Protein AF-A0A0G1YSF6-F1 (afdb_monomer)

Secondary structure (DSSP, 8-state):
-EEESS--HHHHHHHHHTT--EEEE-SSSEEEE-BTT-HHHHHHHHHHTT--TTSPPPEEES-HHHHTTTB---HHHHHHHHHH-SSSEEEEEEBPPPP----SS--S---S-SSTTS-S----S----SS--HHHHHHHHHHGGGTTTT--EEEEEEETTEEEEEEETTTTEEEEEEPPP-S-HHHHHHHHHHHHHHHHHTT-EEEEEEHHHHHH-HHHHHHHHHHHHHHTSPS-----TTPPPPPPBTTB-TTSEEEEEE---HHHHHHHHHH-S-EE-EESS-TTPPPP-SHHHHHHHHTTSSS--SEEE---PPPP-PPPEEEE-GGG--EEEE--SS----

Nearest PDB structures (foldseek):
  6f89-assembly2_B  TM=8.458E-01  e=5.772E-14  Pyrococcus abyssi GE5
  6f8y-assembly4_D  TM=8.453E-01  e=5.607E-13  Pyrococcus abyssi GE5
  3aje-assembly1_A  TM=8.036E-01  e=4.552E-12  Sulfurisphaera tokodaii str. 7
  2eqa-assembly1_A  TM=8.023E-01  e=1.052E-11  Sulfurisphaera tokodaii
  1kk9-assembly1_A  TM=8.078E-01  e=5.302E-09  Escherichia coli

Mean predicted aligned error: 15.14 Å

Radius of gyration: 23.49 Å; Cα contacts (8 Å, |Δi|>4): 608; chains: 1; bounding box: 48×55×67 Å

Structure (mmCIF, N/CA/C/O backbone):
data_AF-A0A0G1YSF6-F1
#
_entry.id   AF-A0A0G1YSF6-F1
#
loop_
_atom_site.group_PDB
_atom_site.id
_atom_site.type_symbol
_atom_site.label_atom_id
_atom_site.label_alt_id
_atom_site.label_comp_id
_atom_site.label_asym_id
_atom_site.label_entity_id
_atom_site.label_seq_id
_atom_site.pdbx_PDB_ins_code
_atom_site.Cartn_x
_atom_site.Cartn_y
_atom_site.Cartn_z
_atom_site.occupancy
_atom_site.B_iso_or_equiv
_atom_site.auth_seq_id
_atom_site.auth_comp_id
_atom_site.auth_asym_id
_atom_site.auth_atom_id
_atom_site.pdbx_PDB_model_num
ATOM 1 N N . MET A 1 1 ? -0.602 -20.789 -7.834 1.00 91.25 1 MET A N 1
ATOM 2 C CA . MET A 1 1 ? 0.213 -19.875 -8.656 1.00 91.25 1 MET A CA 1
ATOM 3 C C . MET A 1 1 ? -0.003 -20.187 -10.137 1.00 91.25 1 MET A C 1
ATOM 5 O O . MET A 1 1 ? 0.186 -21.332 -10.526 1.00 91.25 1 MET A O 1
ATOM 9 N N . LYS A 1 2 ? -0.443 -19.214 -10.945 1.00 93.50 2 LYS A N 1
ATOM 10 C CA . LYS A 1 2 ? -0.660 -19.317 -12.403 1.00 93.50 2 LYS A CA 1
ATOM 11 C C . LYS A 1 2 ? 0.409 -18.510 -13.141 1.00 93.50 2 LYS A C 1
ATOM 13 O O . LYS A 1 2 ? 0.641 -17.363 -12.775 1.00 93.50 2 LYS A O 1
ATOM 18 N N . ILE A 1 3 ? 1.025 -19.069 -14.181 1.00 93.62 3 ILE A N 1
ATOM 19 C CA . ILE A 1 3 ? 2.017 -18.366 -15.013 1.00 93.62 3 ILE A CA 1
ATOM 20 C C . ILE A 1 3 ? 1.341 -17.942 -16.321 1.00 93.62 3 ILE A C 1
ATOM 22 O O . ILE A 1 3 ? 0.651 -18.750 -16.940 1.00 93.62 3 ILE A O 1
ATOM 26 N N . LEU A 1 4 ? 1.497 -16.678 -16.713 1.00 88.62 4 LEU A N 1
ATOM 27 C CA . LEU A 1 4 ? 0.883 -16.098 -17.908 1.00 88.62 4 LEU A CA 1
ATOM 28 C C . LEU A 1 4 ? 1.959 -15.526 -18.831 1.00 88.62 4 LEU A C 1
ATOM 30 O O . LEU A 1 4 ? 2.610 -14.551 -18.470 1.00 88.62 4 LEU A O 1
ATOM 34 N N . THR A 1 5 ? 2.111 -16.102 -20.021 1.00 82.56 5 THR A N 1
ATOM 35 C CA . THR A 1 5 ? 2.996 -15.599 -21.090 1.00 82.56 5 THR A CA 1
ATOM 36 C C . THR A 1 5 ? 2.320 -14.535 -21.956 1.00 82.56 5 THR A C 1
ATOM 38 O O . THR A 1 5 ? 2.984 -13.673 -22.519 1.00 82.56 5 THR A O 1
ATOM 41 N N . GLU A 1 6 ? 0.987 -14.554 -22.023 1.00 77.44 6 GLU A N 1
ATOM 42 C CA . GLU A 1 6 ? 0.178 -13.518 -22.661 1.00 77.44 6 GLU A CA 1
ATOM 43 C C . GLU A 1 6 ? -0.544 -12.689 -21.596 1.00 77.44 6 GLU A C 1
ATOM 45 O O . GLU A 1 6 ? -1.259 -13.214 -20.737 1.00 77.44 6 GLU A O 1
ATOM 50 N N . CYS A 1 7 ? -0.359 -11.369 -21.638 1.00 71.75 7 CYS A N 1
ATOM 51 C CA . CYS A 1 7 ? -0.930 -10.468 -20.647 1.00 71.75 7 CYS A CA 1
ATOM 52 C C . CYS A 1 7 ? -2.212 -9.798 -21.160 1.00 71.75 7 CYS A C 1
ATOM 54 O O . CYS A 1 7 ? -2.165 -8.759 -21.821 1.00 71.75 7 CYS A O 1
ATOM 56 N N . ASN A 1 8 ? -3.376 -10.314 -20.754 1.00 77.25 8 ASN A N 1
ATOM 57 C CA . ASN A 1 8 ? -4.625 -9.558 -20.844 1.00 77.25 8 ASN A CA 1
ATOM 58 C C . ASN A 1 8 ? -4.735 -8.591 -19.656 1.00 77.25 8 ASN A C 1
ATOM 60 O O . ASN A 1 8 ? -5.151 -8.960 -18.558 1.00 77.25 8 ASN A O 1
ATOM 64 N N . LEU A 1 9 ? -4.378 -7.327 -19.884 1.00 75.00 9 LEU A N 1
ATOM 65 C CA . LEU A 1 9 ? -4.342 -6.305 -18.838 1.00 75.00 9 LEU A CA 1
ATOM 66 C C . LEU A 1 9 ? -5.690 -6.117 -18.116 1.00 75.00 9 LEU A C 1
ATOM 68 O O . LEU A 1 9 ? -5.702 -5.875 -16.912 1.00 75.00 9 LEU A O 1
ATOM 72 N N . ALA A 1 10 ? -6.818 -6.240 -18.824 1.00 69.94 10 ALA A N 1
ATOM 73 C CA . ALA A 1 10 ? -8.141 -6.114 -18.212 1.00 69.94 10 ALA A CA 1
ATOM 74 C C . ALA A 1 10 ? -8.414 -7.263 -17.234 1.00 69.94 10 ALA A C 1
ATOM 76 O O . ALA A 1 10 ? -8.901 -7.026 -16.130 1.00 69.94 10 ALA A O 1
ATOM 77 N N . GLN A 1 11 ? -8.027 -8.486 -17.602 1.00 74.12 11 GLN A N 1
ATOM 78 C CA . GLN A 1 11 ? -8.127 -9.639 -16.714 1.00 74.12 11 GLN A CA 1
ATOM 79 C C . GLN A 1 11 ? -7.269 -9.449 -15.460 1.00 74.12 11 GLN A C 1
ATOM 81 O O . GLN A 1 11 ? -7.767 -9.641 -14.358 1.00 74.12 11 GLN A O 1
ATOM 86 N N . ILE A 1 12 ? -6.015 -9.003 -15.595 1.00 81.44 12 ILE A N 1
ATOM 87 C CA . ILE A 1 12 ? -5.145 -8.774 -14.428 1.00 81.44 12 ILE A CA 1
ATOM 88 C C . ILE A 1 12 ? -5.736 -7.727 -13.480 1.00 81.44 12 ILE A C 1
ATOM 90 O O . ILE A 1 12 ? -5.680 -7.898 -12.265 1.00 81.44 12 ILE A O 1
ATOM 94 N N . VAL A 1 13 ? -6.337 -6.662 -14.015 1.00 79.12 13 VAL A N 1
ATOM 95 C CA . VAL A 1 13 ? -7.019 -5.652 -13.195 1.00 79.12 13 VAL A CA 1
ATOM 96 C C . VAL A 1 13 ? -8.193 -6.259 -12.423 1.00 79.12 13 VAL A C 1
ATOM 98 O O . VAL A 1 13 ? -8.331 -5.979 -11.236 1.00 79.12 13 VAL A O 1
ATOM 101 N N . VAL A 1 14 ? -9.003 -7.118 -13.051 1.00 74.56 14 VAL A N 1
ATOM 102 C CA . VAL A 1 14 ? -10.096 -7.831 -12.365 1.00 74.56 14 VAL A CA 1
ATOM 103 C C . VAL A 1 14 ? -9.558 -8.714 -11.238 1.00 74.56 14 VAL A C 1
ATOM 105 O O . VAL A 1 14 ? -10.085 -8.680 -10.130 1.00 74.56 14 VAL A O 1
ATOM 108 N N . GLU A 1 15 ? -8.476 -9.453 -11.479 1.00 83.25 15 GLU A N 1
ATOM 109 C CA . GLU A 1 15 ? -7.853 -10.300 -10.456 1.00 83.25 15 GLU A CA 1
ATOM 110 C C . GLU A 1 15 ? -7.325 -9.465 -9.276 1.00 83.25 15 GLU A C 1
ATOM 112 O O . GLU A 1 15 ? -7.570 -9.801 -8.117 1.00 83.25 15 GLU A O 1
ATOM 117 N N . LEU A 1 16 ? -6.675 -8.328 -9.544 1.00 84.69 16 LEU A N 1
ATOM 118 C CA . LEU A 1 16 ? -6.230 -7.393 -8.502 1.00 84.69 16 LEU A CA 1
ATOM 119 C C . LEU A 1 16 ? -7.406 -6.841 -7.679 1.00 84.69 16 LEU A C 1
ATOM 121 O O . LEU A 1 16 ? -7.321 -6.787 -6.452 1.00 84.69 16 LEU A O 1
ATOM 125 N N . LEU A 1 17 ? -8.514 -6.474 -8.332 1.00 78.56 17 LEU A N 1
ATOM 126 C CA . LEU A 1 17 ? -9.739 -6.018 -7.660 1.00 78.56 17 LEU A CA 1
ATOM 127 C C . LEU A 1 17 ? -10.376 -7.119 -6.797 1.00 78.56 17 LEU A C 1
ATOM 129 O O . LEU A 1 17 ? -10.938 -6.821 -5.741 1.00 78.56 17 LEU A O 1
ATOM 133 N N . ASN A 1 18 ? -10.224 -8.381 -7.201 1.00 79.19 18 ASN A N 1
ATOM 134 C CA . ASN A 1 18 ? -10.635 -9.565 -6.444 1.00 79.19 18 ASN A CA 1
ATOM 135 C C . ASN A 1 18 ? -9.643 -9.949 -5.326 1.00 79.19 18 ASN A C 1
ATOM 137 O O . ASN A 1 18 ? -9.754 -11.028 -4.746 1.00 79.19 18 ASN A O 1
ATOM 141 N N . GLY A 1 19 ? -8.660 -9.095 -5.020 1.00 86.56 19 GLY A N 1
ATOM 142 C CA . GLY A 1 19 ? -7.699 -9.314 -3.936 1.00 86.56 19 GLY A CA 1
ATOM 143 C C . GLY A 1 19 ? -6.593 -10.319 -4.261 1.00 86.56 19 GLY A C 1
ATOM 144 O O . GLY A 1 19 ? -5.940 -10.848 -3.354 1.00 86.56 19 GLY A O 1
ATOM 145 N N . LYS A 1 20 ? -6.368 -10.606 -5.548 1.00 92.94 20 LYS A N 1
ATOM 146 C CA . LYS A 1 20 ? -5.247 -11.440 -5.983 1.00 92.94 20 LYS A CA 1
ATOM 147 C C . LYS A 1 20 ? -3.931 -10.670 -5.946 1.00 92.94 20 LYS A C 1
ATOM 149 O O . LYS A 1 20 ? -3.873 -9.448 -6.075 1.00 92.94 20 LYS A O 1
ATOM 154 N N . THR A 1 21 ? -2.861 -11.431 -5.786 1.00 97.56 21 THR A N 1
ATOM 155 C CA . THR A 1 21 ? -1.474 -10.975 -5.811 1.00 97.56 21 THR A CA 1
ATOM 156 C C . THR A 1 21 ? -0.832 -11.355 -7.140 1.00 97.56 21 THR A C 1
ATOM 158 O O . THR A 1 21 ? -1.026 -12.459 -7.656 1.00 97.56 21 THR A O 1
ATOM 161 N N . VAL A 1 22 ? -0.070 -10.429 -7.712 1.00 96.75 22 VAL A N 1
ATOM 162 C CA . VAL A 1 22 ? 0.497 -10.563 -9.055 1.00 96.75 22 VAL A CA 1
ATOM 163 C C . VAL A 1 22 ? 1.985 -10.247 -9.010 1.00 96.75 22 VAL A C 1
ATOM 165 O O . VAL A 1 22 ? 2.391 -9.232 -8.445 1.00 96.75 22 VAL A O 1
ATOM 168 N N . VAL A 1 23 ? 2.795 -11.103 -9.628 1.00 96.62 23 VAL A N 1
ATOM 169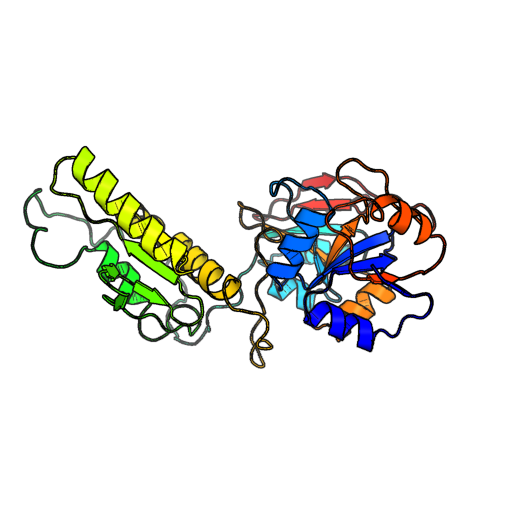 C CA . VAL A 1 23 ? 4.188 -10.812 -9.962 1.00 96.62 23 VAL A CA 1
ATOM 170 C C . VAL A 1 23 ? 4.251 -10.239 -11.375 1.00 96.62 23 VAL A C 1
ATOM 172 O O . VAL A 1 23 ? 3.712 -10.831 -12.308 1.00 96.62 23 VAL A O 1
ATOM 175 N N . PHE A 1 24 ? 4.904 -9.092 -11.537 1.00 94.44 24 PHE A N 1
ATOM 176 C CA . PHE A 1 24 ? 4.948 -8.324 -12.783 1.00 94.44 24 PHE A CA 1
ATOM 177 C C . PHE A 1 24 ? 6.321 -7.681 -13.027 1.00 94.44 24 PHE A C 1
ATOM 179 O O . PHE A 1 24 ? 7.078 -7.475 -12.073 1.00 94.44 24 PHE A O 1
ATOM 186 N N . PRO A 1 25 ? 6.662 -7.317 -14.278 1.00 91.19 25 PRO A N 1
ATOM 187 C CA . PRO A 1 25 ? 7.893 -6.586 -14.562 1.00 91.19 25 PRO A CA 1
ATOM 188 C C . PRO A 1 25 ? 7.840 -5.151 -14.016 1.00 91.19 25 PRO A C 1
ATOM 190 O O . PRO A 1 25 ? 6.808 -4.476 -14.073 1.00 91.19 25 PRO A O 1
ATOM 193 N N . THR A 1 26 ? 8.976 -4.662 -13.522 1.00 89.75 26 THR A N 1
ATOM 194 C CA . THR A 1 26 ? 9.187 -3.242 -13.200 1.00 89.75 26 THR A CA 1
ATOM 195 C C . THR A 1 26 ? 10.439 -2.728 -13.901 1.00 89.75 26 THR A C 1
ATOM 197 O O . THR A 1 26 ? 11.137 -3.480 -14.577 1.00 89.75 26 THR A O 1
ATOM 200 N N . GLU A 1 27 ? 10.756 -1.447 -13.730 1.00 84.75 27 GLU A N 1
ATOM 201 C CA . GLU A 1 27 ? 11.962 -0.860 -14.307 1.00 84.75 27 GLU A CA 1
ATOM 202 C C . GLU A 1 27 ? 13.278 -1.422 -13.737 1.00 84.75 27 GLU A C 1
ATOM 204 O O . GLU A 1 27 ? 14.310 -1.246 -14.377 1.00 84.75 27 GLU A O 1
ATOM 209 N N . THR A 1 28 ? 13.268 -2.086 -12.571 1.00 86.31 28 THR A N 1
ATOM 210 C CA . THR A 1 28 ? 14.487 -2.625 -11.933 1.00 86.31 28 THR A CA 1
ATOM 211 C C . THR A 1 28 ? 14.551 -4.146 -11.959 1.00 86.31 28 THR A C 1
ATOM 213 O O . THR A 1 28 ? 15.530 -4.729 -12.409 1.00 86.31 28 THR A O 1
ATOM 216 N N . SER A 1 29 ? 13.510 -4.789 -11.447 1.00 91.00 29 SER A N 1
ATOM 217 C CA . SER A 1 29 ? 13.395 -6.233 -11.250 1.00 91.00 29 SER A CA 1
ATOM 218 C C . SER A 1 29 ? 11.915 -6.618 -11.292 1.00 91.00 29 SER A C 1
ATOM 220 O O . SER A 1 29 ? 11.041 -5.752 -11.384 1.00 91.00 29 SER A O 1
ATOM 222 N N . TYR A 1 30 ? 11.584 -7.901 -11.238 1.00 93.62 30 TYR A N 1
ATOM 223 C CA . TYR A 1 30 ? 10.198 -8.304 -11.031 1.00 93.62 30 TYR A CA 1
ATOM 224 C C . TYR A 1 30 ? 9.711 -7.822 -9.664 1.00 93.62 30 TYR A C 1
ATOM 226 O O . TYR A 1 30 ? 10.425 -7.906 -8.662 1.00 93.62 30 TYR A O 1
ATOM 234 N N . GLY A 1 31 ? 8.483 -7.316 -9.633 1.00 93.50 31 GLY A N 1
ATOM 235 C CA . GLY A 1 31 ? 7.785 -6.889 -8.431 1.00 93.50 31 GLY A CA 1
ATOM 236 C C . GLY A 1 31 ? 6.627 -7.824 -8.107 1.00 93.50 31 GLY A C 1
ATOM 237 O O . GLY A 1 31 ? 6.009 -8.369 -9.010 1.00 93.50 31 GLY A O 1
ATOM 238 N N . LEU A 1 32 ? 6.349 -8.012 -6.823 1.00 95.44 32 LEU A N 1
ATOM 239 C CA . LEU A 1 32 ? 5.139 -8.619 -6.288 1.00 95.44 32 LEU A CA 1
ATOM 240 C C . LEU A 1 32 ? 4.215 -7.495 -5.803 1.00 95.44 32 LEU A C 1
ATOM 242 O O . LEU A 1 32 ? 4.647 -6.602 -5.064 1.00 95.44 32 LEU A O 1
ATOM 246 N N . GLY A 1 33 ? 2.946 -7.549 -6.195 1.00 96.44 33 GLY A N 1
ATOM 247 C CA . GLY A 1 33 ? 1.998 -6.493 -5.885 1.00 96.44 33 GLY A CA 1
ATOM 248 C C . GLY A 1 33 ? 0.542 -6.917 -5.812 1.00 96.44 33 GLY A C 1
ATOM 249 O O . GLY A 1 33 ? 0.163 -8.019 -6.202 1.00 96.44 33 GLY A O 1
ATOM 250 N N . CYS A 1 34 ? -0.265 -6.003 -5.288 1.00 96.75 34 CYS A N 1
ATOM 251 C CA . CYS A 1 34 ? -1.712 -6.109 -5.143 1.00 96.75 34 CYS A CA 1
ATOM 252 C C . CYS A 1 34 ? -2.336 -4.703 -5.131 1.00 96.75 34 CYS A C 1
ATOM 254 O O . CYS A 1 34 ? -1.614 -3.702 -5.083 1.00 96.75 34 CYS A O 1
ATOM 256 N N . ASP A 1 35 ? -3.666 -4.612 -5.131 1.00 94.75 35 ASP A N 1
ATOM 257 C CA . ASP A 1 35 ? -4.366 -3.360 -4.819 1.00 94.75 35 ASP A CA 1
ATOM 258 C C . ASP A 1 35 ? -3.953 -2.868 -3.417 1.00 94.75 35 ASP A C 1
ATOM 260 O O . ASP A 1 35 ? -4.146 -3.568 -2.423 1.00 94.75 35 ASP A O 1
ATOM 264 N N . ALA A 1 36 ? -3.368 -1.667 -3.331 1.00 94.38 36 ALA A N 1
ATOM 265 C CA . ALA A 1 36 ? -2.887 -1.090 -2.072 1.00 94.38 36 ALA A CA 1
ATOM 266 C C . ALA A 1 36 ? -4.013 -0.648 -1.128 1.00 94.38 36 ALA A C 1
ATOM 268 O O . ALA A 1 36 ? -3.746 -0.275 0.013 1.00 94.38 36 ALA A O 1
ATOM 269 N N . THR A 1 37 ? -5.257 -0.666 -1.601 1.00 87.56 37 THR A N 1
ATOM 270 C CA . THR A 1 37 ? -6.461 -0.346 -0.825 1.00 87.56 37 THR A CA 1
ATOM 271 C C . THR A 1 37 ? -7.194 -1.600 -0.340 1.00 87.56 37 THR A C 1
ATOM 273 O O . THR A 1 37 ? -8.149 -1.502 0.429 1.00 87.56 37 THR A O 1
ATOM 276 N N . ASN A 1 38 ? -6.728 -2.788 -0.744 1.00 85.19 38 ASN A N 1
ATOM 277 C CA . ASN A 1 38 ? -7.275 -4.069 -0.318 1.00 85.19 38 ASN A CA 1
ATOM 278 C C . ASN A 1 38 ? -6.464 -4.633 0.859 1.00 85.19 38 ASN A C 1
ATOM 280 O O . ASN A 1 38 ? -5.333 -5.089 0.680 1.00 85.19 38 ASN A O 1
ATOM 284 N N . GLN A 1 39 ? -7.051 -4.629 2.061 1.00 84.25 39 GLN A N 1
ATOM 285 C CA . GLN A 1 39 ? -6.368 -5.101 3.268 1.00 84.25 39 GLN A CA 1
ATOM 286 C C . GLN A 1 39 ? -5.980 -6.580 3.190 1.00 84.25 39 GLN A C 1
ATOM 288 O O . GLN A 1 39 ? -4.841 -6.920 3.494 1.00 84.25 39 GLN A O 1
ATOM 293 N N . GLU A 1 40 ? -6.891 -7.449 2.750 1.00 86.94 40 GLU A N 1
ATOM 294 C CA . GLU A 1 40 ? -6.627 -8.888 2.658 1.00 86.94 40 GLU A CA 1
ATOM 295 C C . GLU A 1 40 ? -5.492 -9.177 1.673 1.00 86.94 40 GLU A C 1
ATOM 297 O O . GLU A 1 40 ? -4.603 -9.982 1.952 1.00 86.94 40 GLU A O 1
ATOM 302 N N . ALA A 1 41 ? -5.473 -8.480 0.535 1.00 92.12 41 ALA A N 1
ATOM 303 C CA . ALA A 1 41 ? -4.416 -8.639 -0.452 1.00 92.12 41 ALA A CA 1
ATOM 304 C C . ALA A 1 41 ? -3.063 -8.147 0.085 1.00 92.12 41 ALA A C 1
ATOM 306 O O . ALA A 1 41 ? -2.046 -8.813 -0.113 1.00 92.12 41 ALA A O 1
ATOM 307 N N . VAL A 1 42 ? -3.044 -7.030 0.819 1.00 91.31 42 VAL A N 1
ATOM 308 C CA . VAL A 1 42 ? -1.830 -6.524 1.473 1.00 91.31 42 VAL A CA 1
ATOM 309 C C . VAL A 1 42 ? -1.324 -7.485 2.549 1.00 91.31 42 VAL A C 1
ATOM 311 O O . VAL A 1 42 ? -0.130 -7.790 2.572 1.00 91.31 42 VAL A O 1
ATOM 314 N N . ASP A 1 43 ? -2.207 -8.046 3.374 1.00 89.31 43 ASP A N 1
ATOM 315 C CA . ASP A 1 43 ? -1.839 -9.054 4.374 1.00 89.31 43 ASP A CA 1
ATOM 316 C C . ASP A 1 43 ? -1.221 -10.292 3.704 1.00 89.31 43 ASP A C 1
ATOM 318 O O . ASP A 1 43 ? -0.232 -10.849 4.192 1.00 89.31 43 ASP A O 1
ATOM 322 N N . ARG A 1 44 ? -1.732 -10.690 2.530 1.00 92.94 44 ARG A N 1
ATOM 323 C CA . ARG A 1 44 ? -1.141 -11.767 1.720 1.00 92.94 44 ARG A CA 1
ATOM 324 C C . ARG A 1 44 ? 0.253 -11.416 1.207 1.00 92.94 44 ARG A C 1
ATOM 326 O O . ARG A 1 44 ? 1.122 -12.280 1.255 1.00 92.94 44 ARG A O 1
ATOM 333 N N . ILE A 1 45 ? 0.521 -10.173 0.794 1.00 93.38 45 ILE A N 1
ATOM 334 C CA . ILE A 1 45 ? 1.885 -9.744 0.420 1.00 93.38 45 ILE A CA 1
ATOM 335 C C . ILE A 1 45 ? 2.861 -9.946 1.588 1.00 93.38 45 ILE A C 1
ATOM 337 O O . ILE A 1 45 ? 3.966 -10.455 1.380 1.00 93.38 45 ILE A O 1
ATOM 341 N N . PHE A 1 46 ? 2.470 -9.580 2.814 1.00 90.25 46 PHE A N 1
ATOM 342 C CA . PHE A 1 46 ? 3.308 -9.790 4.001 1.00 90.25 46 PHE A CA 1
ATOM 343 C C . PHE A 1 46 ? 3.565 -11.274 4.274 1.00 90.25 46 PHE A C 1
ATOM 345 O O . PHE A 1 46 ? 4.715 -11.641 4.528 1.00 90.25 46 PHE A O 1
ATOM 352 N N . LYS A 1 47 ? 2.532 -12.121 4.157 1.00 91.31 47 LYS A N 1
ATOM 353 C CA . LYS A 1 47 ? 2.652 -13.578 4.324 1.00 91.31 47 LYS A CA 1
ATOM 354 C C . LYS A 1 47 ? 3.549 -14.217 3.261 1.00 91.31 47 LYS A C 1
ATOM 356 O O . LYS A 1 47 ? 4.496 -14.904 3.623 1.00 91.31 47 LYS A O 1
ATOM 361 N N . ILE A 1 48 ? 3.319 -13.929 1.974 1.00 91.38 48 ILE A N 1
ATOM 362 C CA . ILE A 1 48 ? 4.117 -14.456 0.848 1.00 91.38 48 ILE A CA 1
ATOM 363 C C . ILE A 1 48 ? 5.597 -14.095 1.013 1.00 91.38 48 ILE A C 1
ATOM 365 O O . ILE A 1 48 ? 6.486 -14.885 0.699 1.00 91.38 48 ILE A O 1
ATOM 369 N N . LYS A 1 49 ? 5.884 -12.884 1.501 1.00 85.19 49 LYS A N 1
ATOM 370 C CA . LYS A 1 49 ? 7.263 -12.418 1.678 1.00 85.19 49 LYS A CA 1
ATOM 371 C C . LYS A 1 49 ? 7.875 -12.790 3.025 1.00 85.19 49 LYS A C 1
ATOM 373 O O . LYS A 1 49 ? 9.043 -12.458 3.217 1.00 85.19 49 LYS A O 1
ATOM 378 N N . GLU A 1 50 ? 7.120 -13.410 3.934 1.00 84.31 50 GLU A N 1
ATOM 379 C CA . GLU A 1 50 ? 7.528 -13.686 5.321 1.00 84.31 50 GLU A CA 1
ATOM 380 C C . GLU A 1 50 ? 8.111 -12.445 6.017 1.00 84.31 50 GLU A C 1
ATOM 382 O O . GLU A 1 50 ? 9.104 -12.491 6.745 1.00 84.31 50 GLU A O 1
ATOM 387 N N . ARG A 1 51 ? 7.517 -11.280 5.746 1.00 71.75 51 ARG A N 1
ATOM 388 C CA . ARG A 1 51 ? 7.984 -10.022 6.327 1.00 71.75 51 ARG A CA 1
ATOM 389 C C . ARG A 1 51 ? 7.388 -9.846 7.711 1.00 71.75 51 ARG A C 1
ATOM 391 O O . ARG A 1 51 ? 6.180 -9.969 7.896 1.00 71.75 51 ARG A O 1
ATOM 398 N N . ARG A 1 52 ? 8.228 -9.436 8.661 1.00 64.12 52 ARG A N 1
ATOM 399 C CA . ARG A 1 52 ? 7.743 -8.763 9.869 1.00 64.12 52 ARG A CA 1
ATOM 400 C C . ARG A 1 52 ? 7.105 -7.442 9.410 1.00 64.12 52 ARG A C 1
ATOM 402 O O . ARG A 1 52 ? 7.599 -6.816 8.476 1.00 64.12 52 ARG A O 1
ATOM 409 N N . GLY A 1 53 ? 5.967 -7.056 9.979 1.00 60.75 53 GLY A N 1
ATOM 410 C CA . GLY A 1 53 ? 5.179 -5.888 9.544 1.00 60.75 53 GLY A CA 1
ATOM 411 C C . GLY A 1 53 ? 5.835 -4.521 9.800 1.00 60.75 53 GLY A C 1
ATOM 412 O O . GLY A 1 53 ? 5.136 -3.520 9.875 1.00 60.75 53 GLY A O 1
ATOM 413 N N . ASP A 1 54 ? 7.154 -4.474 9.991 1.00 58.94 54 ASP A N 1
ATOM 414 C CA . ASP A 1 54 ? 7.918 -3.305 10.429 1.00 58.94 54 ASP A CA 1
ATOM 415 C C . ASP A 1 54 ? 8.265 -2.350 9.278 1.00 58.94 54 ASP A C 1
ATOM 417 O O . ASP A 1 54 ? 8.320 -1.136 9.469 1.00 58.94 54 ASP A O 1
ATOM 421 N N . LYS A 1 55 ? 8.488 -2.882 8.070 1.00 70.38 55 LYS A N 1
ATOM 422 C CA . LYS A 1 55 ? 8.812 -2.081 6.883 1.00 70.38 55 LYS A CA 1
ATOM 423 C C . LYS A 1 55 ? 7.584 -1.895 5.989 1.00 70.38 55 LYS A C 1
ATOM 425 O O . LYS A 1 55 ? 7.155 -2.887 5.387 1.00 70.38 55 LYS A O 1
ATOM 430 N N . PRO A 1 56 ? 7.091 -0.654 5.822 1.00 79.88 56 PRO A N 1
ATOM 431 C CA . PRO A 1 56 ? 5.926 -0.359 4.995 1.00 79.88 56 PRO A CA 1
ATOM 432 C C . PRO A 1 56 ? 6.163 -0.750 3.531 1.00 79.88 56 PRO A C 1
ATOM 434 O O . PRO A 1 56 ? 7.292 -0.727 3.023 1.00 79.88 56 PRO A O 1
ATOM 437 N N . LEU A 1 57 ? 5.084 -1.115 2.844 1.00 89.38 57 LEU A N 1
ATOM 438 C CA . LEU A 1 57 ? 5.097 -1.424 1.419 1.00 89.38 57 LEU A CA 1
ATOM 439 C C . LEU A 1 57 ? 5.077 -0.141 0.586 1.00 89.38 57 LEU A C 1
ATOM 441 O O . LEU A 1 57 ? 4.351 0.804 0.884 1.00 89.38 57 LEU A O 1
ATOM 445 N N . LEU A 1 58 ? 5.860 -0.128 -0.493 1.00 92.38 58 LEU A N 1
ATOM 446 C CA . LEU A 1 58 ? 5.840 0.976 -1.445 1.00 92.38 58 LEU A CA 1
ATOM 447 C C . LEU A 1 58 ? 4.659 0.846 -2.407 1.00 92.38 58 LEU A C 1
ATOM 449 O O . LEU A 1 58 ? 4.277 -0.256 -2.812 1.00 92.38 58 LEU A O 1
ATOM 453 N N . VAL A 1 59 ? 4.140 1.997 -2.810 1.00 94.94 59 VAL A N 1
ATOM 454 C CA . VAL A 1 59 ? 2.986 2.122 -3.689 1.00 94.94 59 VAL A CA 1
ATOM 455 C C . VAL A 1 59 ? 3.385 2.801 -4.987 1.00 94.94 59 VAL A C 1
ATOM 457 O O . VAL A 1 59 ? 4.141 3.771 -5.004 1.00 94.94 59 VAL A O 1
ATOM 460 N N . VAL A 1 60 ? 2.839 2.310 -6.089 1.00 96.44 60 VAL A N 1
ATOM 461 C CA . VAL A 1 60 ? 2.976 2.887 -7.418 1.00 96.44 60 VAL A CA 1
ATOM 462 C C . VAL A 1 60 ? 1.648 3.490 -7.851 1.00 96.44 60 VAL A C 1
ATOM 464 O O . VAL A 1 60 ? 0.587 2.889 -7.681 1.00 96.44 60 VAL A O 1
ATOM 467 N N . VAL A 1 61 ? 1.724 4.684 -8.431 1.00 96.25 61 VAL A N 1
ATOM 468 C CA . VAL A 1 61 ? 0.593 5.406 -9.022 1.00 96.25 61 VAL A CA 1
ATOM 469 C C . VAL A 1 61 ? 0.960 5.893 -10.431 1.00 96.25 61 VAL A C 1
ATOM 471 O O . VAL A 1 61 ? 2.149 6.073 -10.721 1.00 96.25 61 VAL A O 1
ATOM 474 N N . PRO A 1 62 ? -0.020 6.138 -11.320 1.00 95.00 62 PRO A N 1
ATOM 475 C CA . PRO A 1 62 ? 0.267 6.516 -12.701 1.00 95.00 62 PRO A CA 1
ATOM 476 C C . PRO A 1 62 ? 0.534 8.011 -12.875 1.00 95.00 62 PRO A C 1
ATOM 478 O O . PRO A 1 62 ? 1.137 8.423 -13.863 1.00 95.00 62 PRO A O 1
ATOM 481 N N . THR A 1 63 ? 0.065 8.846 -11.941 1.00 95.12 63 THR A N 1
ATOM 482 C CA . THR A 1 63 ? 0.112 10.306 -12.074 1.00 95.12 63 THR A CA 1
ATOM 483 C C . THR A 1 63 ? 0.368 11.004 -10.743 1.00 95.12 63 THR A C 1
ATOM 485 O O . THR A 1 63 ? -0.016 10.523 -9.673 1.00 95.12 63 THR A O 1
ATOM 488 N N . VAL A 1 64 ? 0.946 12.206 -10.823 1.00 95.62 64 VAL A N 1
ATOM 489 C CA . VAL A 1 64 ? 1.065 13.131 -9.683 1.00 95.62 64 VAL A CA 1
ATOM 490 C C . VAL A 1 64 ? -0.314 13.478 -9.113 1.00 95.62 64 VAL A C 1
ATOM 492 O O . VAL A 1 64 ? -0.471 13.578 -7.900 1.00 95.62 64 VAL A O 1
ATOM 495 N N . ALA A 1 65 ? -1.336 13.595 -9.967 1.00 90.31 65 ALA A N 1
ATOM 496 C CA . ALA A 1 65 ? -2.708 13.850 -9.536 1.00 90.31 65 ALA A CA 1
ATOM 497 C C . ALA A 1 65 ? -3.247 12.745 -8.611 1.00 90.31 65 ALA A C 1
ATOM 499 O O . ALA A 1 65 ? -3.931 13.048 -7.637 1.00 90.31 65 ALA A O 1
ATOM 500 N N . MET A 1 66 ? -2.920 11.473 -8.871 1.00 91.19 66 MET A N 1
ATOM 501 C CA . MET A 1 66 ? -3.258 10.390 -7.945 1.00 91.19 66 MET A CA 1
ATOM 502 C C . MET A 1 66 ? -2.403 10.456 -6.674 1.00 91.19 66 MET A C 1
ATOM 504 O O . MET A 1 66 ? -2.955 10.314 -5.589 1.00 91.19 66 MET A O 1
ATOM 508 N N . ALA A 1 67 ? -1.098 10.735 -6.773 1.00 94.25 67 ALA A N 1
ATOM 509 C CA . ALA A 1 67 ? -0.231 10.885 -5.597 1.00 94.25 67 ALA A CA 1
ATOM 510 C C . ALA A 1 67 ? -0.732 11.975 -4.625 1.00 94.25 67 ALA A C 1
ATOM 512 O O . ALA A 1 67 ? -0.757 11.753 -3.416 1.00 94.25 67 ALA A O 1
ATOM 513 N N . LYS A 1 68 ? -1.206 13.116 -5.151 1.00 91.25 68 LYS A N 1
ATOM 514 C CA . LYS A 1 68 ? -1.796 14.232 -4.383 1.00 91.25 68 LYS A CA 1
ATOM 515 C C . LYS A 1 68 ? -3.000 13.822 -3.527 1.00 91.25 68 LYS A C 1
ATOM 517 O O . LYS A 1 68 ? -3.278 14.480 -2.535 1.00 91.25 68 LYS A O 1
ATOM 522 N N . LYS A 1 69 ? -3.692 12.728 -3.868 1.00 84.88 69 LYS A N 1
ATOM 523 C CA . LYS A 1 69 ? -4.811 12.198 -3.068 1.00 84.88 69 LYS A CA 1
ATOM 524 C C . LYS A 1 69 ? -4.361 11.499 -1.783 1.00 84.88 69 LYS A C 1
ATOM 526 O O . LYS A 1 69 ? -5.177 11.319 -0.889 1.00 84.88 69 LYS A O 1
ATOM 531 N N . TYR A 1 70 ? -3.096 11.084 -1.717 1.00 88.25 70 TYR A N 1
ATOM 532 C CA . TYR A 1 70 ? -2.547 10.242 -0.650 1.00 88.25 70 TYR A CA 1
ATOM 533 C C . TYR A 1 70 ? -1.409 10.906 0.128 1.00 88.25 70 TYR A C 1
ATOM 535 O O . TYR A 1 70 ? -0.982 10.378 1.150 1.00 88.25 70 TYR A O 1
ATOM 543 N N . LEU A 1 71 ? -0.904 12.053 -0.330 1.00 90.75 71 LEU A N 1
ATOM 544 C CA . LEU A 1 71 ? 0.188 12.787 0.306 1.00 90.75 71 LEU A CA 1
ATOM 545 C C . LEU A 1 71 ? -0.270 14.177 0.725 1.00 90.75 71 LEU A C 1
ATOM 547 O O . LEU A 1 71 ? -0.913 14.879 -0.053 1.00 90.75 71 LEU A O 1
ATOM 551 N N . VAL A 1 72 ? 0.134 14.603 1.921 1.00 86.94 72 VAL A N 1
ATOM 552 C CA . VAL A 1 72 ? 0.026 16.007 2.331 1.00 86.94 72 VAL A CA 1
ATOM 553 C C . VAL A 1 72 ? 0.964 16.816 1.445 1.00 86.94 72 VAL A C 1
ATOM 555 O O . VAL A 1 72 ? 2.185 16.744 1.589 1.00 86.94 72 VAL A O 1
ATOM 558 N N . TRP A 1 73 ? 0.393 17.552 0.495 1.00 90.19 73 TRP A N 1
ATOM 559 C CA . TRP A 1 73 ? 1.165 18.204 -0.554 1.00 90.19 73 TRP A CA 1
ATOM 560 C C . TRP A 1 73 ? 1.795 19.518 -0.081 1.00 90.19 73 TRP A C 1
ATOM 562 O O . TRP A 1 73 ? 1.125 20.362 0.508 1.00 90.19 73 TRP A O 1
ATOM 572 N N . ASN A 1 74 ? 3.086 19.712 -0.357 1.00 86.62 74 ASN A N 1
ATOM 573 C CA . ASN A 1 74 ? 3.829 20.922 -0.000 1.00 86.62 74 ASN A CA 1
ATOM 574 C C . ASN A 1 74 ? 4.817 21.321 -1.115 1.00 86.62 74 ASN A C 1
ATOM 576 O O . ASN A 1 74 ? 5.023 20.581 -2.078 1.00 86.62 74 ASN A O 1
ATOM 580 N N . ASN A 1 75 ? 5.457 22.487 -0.977 1.00 91.25 75 ASN A N 1
ATOM 581 C CA . ASN A 1 75 ? 6.405 23.002 -1.977 1.00 91.25 75 ASN A CA 1
ATOM 582 C C . ASN A 1 75 ? 7.605 22.071 -2.211 1.00 91.25 75 ASN A C 1
ATOM 584 O O . ASN A 1 75 ? 8.137 22.020 -3.318 1.00 91.25 75 ASN A O 1
ATOM 588 N N . LEU A 1 76 ? 8.038 21.335 -1.183 1.00 92.56 76 LEU A N 1
ATOM 589 C CA . LEU A 1 76 ? 9.123 20.365 -1.309 1.00 92.56 76 LEU A CA 1
ATOM 590 C C . LEU A 1 76 ? 8.712 19.202 -2.225 1.00 92.56 76 LEU A C 1
ATOM 592 O O . LEU A 1 76 ? 9.449 18.854 -3.145 1.00 92.56 76 LEU A O 1
ATOM 596 N N . LEU A 1 77 ? 7.516 18.647 -2.016 1.00 93.12 77 LEU A N 1
ATOM 597 C CA . LEU A 1 77 ? 6.946 17.611 -2.875 1.00 93.12 77 LEU A CA 1
ATOM 598 C C . LEU A 1 77 ? 6.722 18.108 -4.300 1.00 93.12 77 LEU A C 1
ATOM 600 O O . LEU A 1 77 ? 7.022 17.372 -5.231 1.00 93.12 77 LEU A O 1
ATOM 604 N N . GLU A 1 78 ? 6.265 19.348 -4.485 1.00 94.19 78 GLU A N 1
ATOM 605 C CA . GLU A 1 78 ? 6.103 19.937 -5.820 1.00 94.19 78 GLU A CA 1
ATOM 606 C C . GLU A 1 78 ? 7.449 20.027 -6.566 1.00 94.19 78 GLU A C 1
ATOM 608 O O . GLU A 1 78 ? 7.531 19.638 -7.731 1.00 94.19 78 GLU A O 1
ATOM 613 N N . LYS A 1 79 ? 8.533 20.442 -5.891 1.00 94.31 79 LYS A N 1
ATOM 614 C CA . LYS A 1 79 ? 9.893 20.463 -6.469 1.00 94.31 79 LYS A CA 1
ATOM 615 C C . LYS A 1 79 ? 10.410 19.068 -6.826 1.00 94.31 79 LYS A C 1
ATOM 617 O O . LYS A 1 79 ? 11.011 18.885 -7.881 1.00 94.31 79 LYS A O 1
ATOM 622 N N . ILE A 1 80 ? 10.198 18.083 -5.951 1.00 93.94 80 ILE A N 1
ATOM 623 C CA . ILE A 1 80 ? 10.617 16.699 -6.216 1.00 93.94 80 ILE A CA 1
ATOM 624 C C . ILE A 1 80 ? 9.812 16.125 -7.386 1.00 93.94 80 ILE A C 1
ATOM 626 O O . ILE A 1 80 ? 10.388 15.531 -8.296 1.00 93.94 80 ILE A O 1
ATOM 630 N N . ALA A 1 81 ? 8.492 16.317 -7.377 1.00 94.81 81 ALA A N 1
ATOM 631 C CA . ALA A 1 81 ? 7.594 15.780 -8.385 1.00 94.81 81 ALA A CA 1
ATOM 632 C C . ALA A 1 81 ? 7.888 16.358 -9.773 1.00 94.81 81 ALA A C 1
ATOM 634 O O . ALA A 1 81 ? 8.017 15.591 -10.718 1.00 94.81 81 ALA A O 1
ATOM 635 N N . SER A 1 82 ? 8.058 17.677 -9.897 1.00 95.00 82 SER A N 1
ATOM 636 C CA . SER A 1 82 ? 8.311 18.319 -11.195 1.00 95.00 82 SER A CA 1
ATOM 637 C C . SER A 1 82 ? 9.646 17.916 -11.827 1.00 95.00 82 SER A C 1
ATOM 639 O O . SER A 1 82 ? 9.757 17.881 -13.050 1.00 95.00 82 SER A O 1
ATOM 641 N N . LYS A 1 83 ? 10.654 17.589 -11.008 1.00 94.88 83 LYS A N 1
ATOM 642 C CA . LYS A 1 83 ? 12.000 17.240 -11.481 1.00 94.88 83 LYS A CA 1
ATOM 643 C C . LYS A 1 83 ? 12.208 15.741 -11.695 1.00 94.88 83 LYS A C 1
ATOM 645 O O . LYS A 1 83 ? 12.982 15.357 -12.568 1.00 94.88 83 LYS A O 1
ATOM 650 N N . TYR A 1 84 ? 11.567 14.896 -10.887 1.00 94.94 84 TYR A N 1
ATOM 651 C CA . TYR A 1 84 ? 11.895 13.468 -10.819 1.00 94.94 84 TYR A CA 1
ATOM 652 C C . TYR A 1 84 ? 10.719 12.520 -11.074 1.00 94.94 84 TYR A C 1
ATOM 654 O O . TYR A 1 84 ? 10.944 11.313 -11.200 1.00 94.94 84 TYR A O 1
ATOM 662 N N . TRP A 1 85 ? 9.484 13.026 -11.153 1.00 95.38 85 TRP A N 1
ATOM 663 C CA . TRP A 1 85 ? 8.306 12.229 -11.493 1.00 95.38 85 TRP A CA 1
ATOM 664 C C . TRP A 1 85 ? 7.719 12.607 -12.857 1.00 95.38 85 TRP A C 1
ATOM 666 O O . TRP A 1 85 ? 7.611 13.790 -13.168 1.00 95.38 85 TRP A O 1
ATOM 676 N N . PRO A 1 86 ? 7.261 11.619 -13.652 1.00 95.81 86 PRO A N 1
ATOM 677 C CA . PRO A 1 86 ? 7.347 10.168 -13.428 1.00 95.81 86 PRO A CA 1
ATOM 678 C C . PRO A 1 86 ? 8.788 9.633 -13.547 1.00 95.81 86 PRO A C 1
ATOM 680 O O . PRO A 1 86 ? 9.558 10.107 -14.378 1.00 95.81 86 PRO A O 1
ATOM 683 N N . GLY A 1 87 ? 9.165 8.628 -12.747 1.00 90.75 87 GLY A N 1
ATOM 684 C CA . GLY A 1 87 ? 10.527 8.082 -12.809 1.00 90.75 87 GLY A CA 1
ATOM 685 C C . GLY A 1 87 ? 10.952 7.179 -11.650 1.00 90.75 87 GLY A C 1
ATOM 686 O O . GLY A 1 87 ? 10.159 6.809 -10.784 1.00 90.75 87 GLY A O 1
ATOM 687 N N . ALA A 1 88 ? 12.246 6.842 -11.632 1.00 89.69 88 ALA A N 1
ATOM 688 C CA . ALA A 1 88 ? 12.896 5.925 -10.687 1.00 89.69 88 ALA A CA 1
ATOM 689 C C . ALA A 1 88 ? 13.168 6.543 -9.294 1.00 89.69 88 ALA A C 1
ATOM 691 O O . ALA A 1 88 ? 14.179 6.248 -8.650 1.00 89.69 88 ALA A O 1
ATOM 692 N N . VAL A 1 89 ? 12.270 7.411 -8.819 1.00 93.50 89 VAL A N 1
ATOM 693 C CA . VAL A 1 89 ? 12.345 8.047 -7.496 1.00 93.50 89 VAL A CA 1
ATOM 694 C C . VAL A 1 89 ? 11.100 7.697 -6.699 1.00 93.50 89 VAL A C 1
ATOM 696 O O . VAL A 1 89 ? 9.978 7.867 -7.162 1.00 93.50 89 VAL A O 1
ATOM 699 N N . THR A 1 90 ? 11.292 7.190 -5.489 1.00 94.94 90 THR A N 1
ATOM 700 C CA . THR A 1 90 ? 10.225 6.932 -4.518 1.00 94.94 90 THR A CA 1
ATOM 701 C C . THR A 1 90 ? 10.291 7.993 -3.433 1.00 94.94 90 THR A C 1
ATOM 703 O O . THR A 1 90 ? 11.367 8.269 -2.900 1.00 94.94 90 THR A O 1
ATOM 706 N N . VAL A 1 91 ? 9.148 8.579 -3.099 1.00 95.44 91 VAL A N 1
ATOM 707 C CA . VAL A 1 91 ? 9.038 9.617 -2.078 1.00 95.44 91 VAL A CA 1
ATOM 708 C C . VAL A 1 91 ? 8.260 9.076 -0.893 1.00 95.44 91 VAL A C 1
ATOM 710 O O . VAL A 1 91 ? 7.123 8.634 -1.040 1.00 95.44 91 VAL A O 1
ATOM 713 N N . VAL A 1 92 ? 8.874 9.137 0.284 1.00 94.88 92 VAL A N 1
ATOM 714 C CA . VAL A 1 92 ? 8.209 8.956 1.572 1.00 94.88 92 VAL A CA 1
ATOM 715 C C . VAL A 1 92 ? 7.662 10.309 2.002 1.00 94.88 92 VAL A C 1
ATOM 717 O O . VAL A 1 92 ? 8.427 11.240 2.247 1.00 94.88 92 VAL A O 1
ATOM 720 N N . GLY A 1 93 ? 6.343 10.440 2.062 1.00 92.44 93 GLY A N 1
ATOM 721 C CA . GLY A 1 93 ? 5.685 11.672 2.487 1.00 92.44 93 GLY A CA 1
ATOM 722 C C . GLY A 1 93 ? 4.614 11.406 3.533 1.00 92.44 93 GLY A C 1
ATOM 723 O O . GLY A 1 93 ? 4.195 10.267 3.737 1.00 92.44 93 GLY A O 1
ATOM 724 N N . SER A 1 94 ? 4.183 12.468 4.211 1.00 89.06 94 SER A N 1
ATOM 725 C CA . SER A 1 94 ? 3.093 12.390 5.182 1.00 89.06 94 SER A CA 1
ATOM 726 C C . SER A 1 94 ? 1.806 11.959 4.479 1.00 89.06 94 SER A C 1
ATOM 728 O O . SER A 1 94 ? 1.415 12.562 3.479 1.00 89.06 94 SER A O 1
ATOM 730 N N . TYR A 1 95 ? 1.168 10.912 4.994 1.00 85.62 95 TYR A N 1
ATOM 731 C CA . TYR A 1 95 ? -0.054 10.353 4.437 1.00 85.62 95 TYR A CA 1
ATOM 732 C C . TYR A 1 95 ? -1.216 11.325 4.642 1.00 85.62 95 TYR A C 1
ATOM 734 O O . TYR A 1 95 ? -1.517 11.722 5.773 1.00 85.62 95 TYR A O 1
ATOM 742 N N . SER A 1 96 ? -1.857 11.711 3.540 1.00 79.44 96 SER A N 1
ATOM 743 C CA . SER A 1 96 ? -3.116 12.445 3.572 1.00 79.44 96 SER A CA 1
ATOM 744 C C . SER A 1 96 ? -4.247 11.437 3.607 1.00 79.44 96 SER A C 1
ATOM 746 O O . SER A 1 96 ? -4.410 10.641 2.683 1.00 79.44 96 SER A O 1
ATOM 748 N N . THR A 1 97 ? -5.062 11.493 4.653 1.00 59.75 97 THR A N 1
ATOM 749 C CA . THR A 1 97 ? -6.382 10.871 4.585 1.00 59.75 97 THR A CA 1
ATOM 750 C C . THR A 1 97 ? -7.228 11.645 3.559 1.00 59.75 97 THR A C 1
ATOM 752 O O . THR A 1 97 ? -6.993 12.844 3.363 1.00 59.75 97 THR A O 1
ATOM 755 N N . PRO A 1 98 ? -8.165 10.991 2.848 1.00 45.34 98 PRO A N 1
ATOM 756 C CA . PRO A 1 98 ? -9.147 11.670 2.020 1.00 45.34 98 PRO A CA 1
ATOM 757 C C . PRO A 1 98 ? -9.779 12.796 2.831 1.00 45.34 98 PRO A C 1
ATOM 759 O O . PRO A 1 98 ? -10.027 12.595 4.027 1.00 45.34 98 PRO A O 1
ATOM 762 N N . PRO A 1 99 ? -10.062 13.952 2.213 1.00 37.62 99 PRO A N 1
ATOM 763 C CA . PRO A 1 99 ? -10.748 15.013 2.912 1.00 37.62 99 PRO A CA 1
ATOM 764 C C . PRO A 1 99 ? -12.059 14.443 3.454 1.00 37.62 99 PRO A C 1
ATOM 766 O O . PRO A 1 99 ? -12.937 13.988 2.717 1.00 37.62 99 PRO A O 1
ATOM 769 N N . PHE A 1 100 ? -12.170 14.465 4.781 1.00 32.53 100 PHE A N 1
ATOM 770 C CA . PHE A 1 100 ? -13.438 14.677 5.462 1.00 32.53 100 PHE A CA 1
ATOM 771 C C . PHE A 1 100 ? -14.247 15.650 4.608 1.00 32.53 100 PHE A C 1
ATOM 773 O O . PHE A 1 100 ? -13.677 16.667 4.227 1.00 32.53 100 PHE A O 1
ATOM 780 N N . LYS A 1 101 ? -15.507 15.346 4.260 1.00 30.30 101 LYS A N 1
ATOM 781 C CA . LYS A 1 101 ? -16.328 16.237 3.421 1.00 30.30 101 LYS A CA 1
ATOM 782 C C . LYS A 1 101 ? -16.215 17.683 3.926 1.00 30.30 101 LYS A C 1
ATOM 784 O O . LYS A 1 101 ? -16.849 18.044 4.916 1.00 30.30 101 LYS A O 1
ATOM 789 N N . GLU A 1 102 ? -15.394 18.478 3.244 1.00 29.50 102 GLU A N 1
ATOM 790 C CA . GLU A 1 102 ? -15.315 19.923 3.386 1.00 29.50 102 GLU A CA 1
ATOM 791 C C . GLU A 1 102 ? -16.659 20.451 2.896 1.00 29.50 102 GLU A C 1
ATOM 793 O O . GLU A 1 102 ? -16.993 20.354 1.717 1.00 29.50 102 GLU A O 1
ATOM 798 N N . GLY A 1 103 ? -17.499 20.878 3.834 1.00 29.89 103 GLY A N 1
ATOM 799 C CA . GLY A 1 103 ? -18.873 21.262 3.517 1.00 29.89 103 GLY A CA 1
ATOM 800 C C . GLY A 1 103 ? -19.719 21.703 4.705 1.00 29.89 103 GLY A C 1
ATOM 801 O O . GLY A 1 103 ? -20.940 21.709 4.606 1.00 29.89 103 GLY A O 1
ATOM 802 N N . ILE A 1 104 ? -19.100 22.066 5.829 1.00 33.06 104 ILE A N 1
ATOM 803 C CA . ILE A 1 104 ? -19.725 22.958 6.808 1.00 33.06 104 ILE A CA 1
ATOM 804 C C . ILE A 1 104 ? -18.721 24.089 7.005 1.00 33.06 104 ILE A C 1
ATOM 806 O O . ILE A 1 104 ? -17.674 23.895 7.623 1.00 33.06 104 ILE A O 1
ATOM 810 N N . GLU A 1 105 ? -19.008 25.234 6.389 1.00 27.50 105 GLU A N 1
ATOM 811 C CA . GLU A 1 105 ? -18.280 26.487 6.582 1.00 27.50 105 GLU A CA 1
ATOM 812 C C . GLU A 1 105 ? -18.063 26.744 8.082 1.00 27.50 105 GLU A C 1
ATOM 814 O O . GLU A 1 105 ? -18.993 26.636 8.881 1.00 27.50 105 GLU A O 1
ATOM 819 N N . GLY A 1 106 ? -16.824 27.057 8.477 1.00 30.45 106 GLY A N 1
ATOM 820 C CA . GLY A 1 106 ? -16.513 27.408 9.868 1.00 30.45 106 GLY A CA 1
ATOM 821 C C . GLY A 1 106 ? -15.174 26.924 10.422 1.00 30.45 106 GLY A C 1
ATOM 822 O O . GLY A 1 106 ? -14.914 27.142 11.601 1.00 30.45 106 GLY A O 1
ATOM 823 N N . TRP A 1 107 ? -14.311 26.293 9.622 1.00 28.69 107 TRP A N 1
ATOM 824 C CA . TRP A 1 107 ? -12.933 25.957 10.024 1.00 28.69 107 TRP A CA 1
ATOM 825 C C . TRP A 1 107 ? -11.887 26.721 9.204 1.00 28.69 107 TRP A C 1
ATOM 827 O O . TRP A 1 107 ? -10.857 26.201 8.789 1.00 28.69 107 TRP A O 1
ATOM 837 N N . SER A 1 108 ? -12.129 28.014 9.005 1.00 27.56 108 SER A N 1
ATOM 838 C CA . SER A 1 108 ? -11.090 28.963 8.613 1.00 27.56 108 SER A CA 1
ATOM 839 C C . SER A 1 108 ? -10.410 29.460 9.889 1.00 27.56 108 SER A C 1
ATOM 841 O O . SER A 1 108 ? -11.037 30.151 10.683 1.00 27.56 108 SER A O 1
ATOM 843 N N . ARG A 1 109 ? -9.130 29.115 10.087 1.00 32.56 109 ARG A N 1
ATOM 844 C CA . ARG A 1 109 ? -8.213 29.756 11.054 1.00 32.56 109 ARG A CA 1
ATOM 845 C C . ARG A 1 109 ? -8.833 30.082 12.425 1.00 32.56 109 ARG A C 1
ATOM 847 O O . ARG A 1 109 ? -9.111 31.240 12.726 1.00 32.56 109 ARG A O 1
ATOM 854 N N . VAL A 1 110 ? -8.875 29.108 13.329 1.00 29.81 110 VAL A N 1
ATOM 855 C CA . VAL A 1 110 ? -8.700 29.441 14.750 1.00 29.81 110 VAL A CA 1
ATOM 856 C C . VAL A 1 110 ? -7.292 29.016 15.123 1.00 29.81 110 VAL A C 1
ATOM 858 O O . VAL A 1 110 ? -7.000 27.856 15.394 1.00 29.81 110 VAL A O 1
ATOM 861 N N . SER A 1 111 ? -6.403 30.002 15.037 1.00 32.31 111 SER A N 1
ATOM 862 C CA . SER A 1 111 ? -5.111 30.032 15.707 1.00 32.31 111 SER A CA 1
ATOM 863 C C . SER A 1 111 ? -5.210 29.453 17.122 1.00 32.31 111 SER A C 1
ATOM 865 O O . SER A 1 111 ? -6.250 29.549 17.768 1.00 32.31 111 SER A O 1
ATOM 867 N N . GLY A 1 112 ? -4.115 28.868 17.613 1.00 34.62 112 GLY A N 1
ATOM 868 C CA . GLY A 1 112 ? -3.982 28.230 18.929 1.00 34.62 112 GLY A CA 1
ATOM 869 C C . GLY A 1 112 ? -4.196 29.133 20.156 1.00 34.62 112 GLY A C 1
ATOM 870 O O . GLY A 1 112 ? -3.370 29.158 21.059 1.00 34.62 112 GLY A O 1
ATOM 871 N N . LYS A 1 113 ? -5.309 29.862 20.233 1.00 33.22 113 LYS A N 1
ATOM 872 C CA . LYS A 1 113 ? -5.747 30.671 21.370 1.00 33.22 113 LYS A CA 1
ATOM 873 C C . LYS A 1 113 ? -7.276 30.702 21.422 1.00 33.22 113 LYS A C 1
ATOM 875 O O . LYS A 1 113 ? -7.871 31.696 21.026 1.00 33.22 113 LYS A O 1
ATOM 880 N N . ARG A 1 114 ? -7.913 29.634 21.927 1.00 34.78 114 ARG A N 1
ATOM 881 C CA . ARG A 1 114 ? -9.219 29.714 22.636 1.00 34.78 114 ARG A CA 1
ATOM 882 C C . ARG A 1 114 ? -9.711 28.428 23.322 1.00 34.78 114 ARG A C 1
ATOM 884 O O . ARG A 1 114 ? -10.882 28.357 23.663 1.00 34.78 114 ARG A O 1
ATOM 891 N N . LEU A 1 115 ? -8.845 27.454 23.626 1.00 34.56 115 LEU A N 1
ATOM 892 C CA . LEU A 1 115 ? -9.209 26.370 24.562 1.00 34.56 115 LEU A CA 1
ATOM 893 C C . LEU A 1 115 ? -8.735 26.634 26.006 1.00 34.56 115 LEU A C 1
ATOM 895 O O . LEU A 1 115 ? -9.338 26.152 26.958 1.00 34.56 115 LEU A O 1
ATOM 899 N N . LEU A 1 116 ? -7.721 27.490 26.184 1.00 34.94 116 LEU A N 1
ATOM 900 C CA . LEU A 1 116 ? -7.171 27.864 27.496 1.00 34.94 116 LEU A CA 1
ATOM 901 C C . LEU A 1 116 ? -8.065 28.813 28.322 1.00 34.94 116 LEU A C 1
ATOM 903 O O . LEU A 1 116 ? -7.765 29.074 29.481 1.00 34.94 116 LEU A O 1
ATOM 907 N N . GLY A 1 117 ? -9.165 29.321 27.755 1.00 31.67 117 GLY A N 1
ATOM 908 C CA . GLY A 1 117 ? -10.075 30.258 28.430 1.00 31.67 117 GLY A CA 1
ATOM 909 C C . GLY A 1 117 ? -11.253 29.615 29.170 1.00 31.67 117 GLY A C 1
ATOM 910 O O . GLY A 1 117 ? -11.954 30.315 29.887 1.00 31.67 117 GLY A O 1
ATOM 911 N N . PHE A 1 118 ? -11.476 28.306 29.012 1.00 30.06 118 PHE A N 1
ATOM 912 C CA . PHE A 1 118 ? -12.605 27.591 29.632 1.00 30.06 118 PHE A CA 1
ATOM 913 C C . PHE A 1 118 ? -12.186 26.688 30.808 1.00 30.06 118 PHE A C 1
ATOM 915 O O . PHE A 1 118 ? -13.027 26.031 31.413 1.00 30.06 118 PHE A O 1
ATOM 922 N N . ILE A 1 119 ? -10.887 26.646 31.135 1.00 34.22 119 ILE A N 1
ATOM 923 C CA . ILE A 1 119 ? -10.315 25.831 32.223 1.00 34.22 119 ILE A CA 1
ATOM 924 C C . ILE A 1 119 ? -9.643 26.743 33.256 1.00 34.22 119 ILE A C 1
ATOM 926 O O . ILE A 1 119 ? -8.504 26.532 33.669 1.00 34.22 119 ILE A O 1
ATOM 930 N N . ARG A 1 120 ? -10.343 27.794 33.684 1.00 32.34 120 ARG A N 1
ATOM 931 C CA . ARG A 1 120 ? -9.988 28.483 34.923 1.00 32.34 120 ARG A CA 1
ATOM 932 C C . ARG A 1 120 ? -11.135 28.367 35.914 1.00 32.34 120 ARG A C 1
ATOM 934 O O . ARG A 1 120 ? -12.186 28.968 35.739 1.00 32.34 120 ARG A O 1
ATOM 941 N N . THR A 1 121 ? -10.822 27.591 36.948 1.00 33.56 121 THR A N 1
ATOM 942 C CA . THR A 1 121 ? -11.475 27.514 38.253 1.00 33.56 121 THR A CA 1
ATOM 943 C C . THR A 1 121 ? -12.758 26.686 38.309 1.00 33.56 121 THR A C 1
ATOM 945 O O . THR A 1 121 ? -13.796 27.087 37.808 1.00 33.56 121 THR A O 1
ATOM 948 N N . ILE A 1 122 ? -12.618 25.512 38.931 1.00 33.22 122 ILE A N 1
ATOM 949 C CA . ILE A 1 122 ? -13.479 24.791 39.894 1.00 33.22 122 ILE A CA 1
ATOM 950 C C . ILE A 1 122 ? -12.819 23.397 39.925 1.00 33.22 122 ILE A C 1
ATOM 952 O O . ILE A 1 122 ? -12.780 22.696 38.921 1.00 33.22 122 ILE A O 1
ATOM 956 N N . GLY A 1 123 ? -12.050 23.028 40.944 1.00 29.78 123 GLY A N 1
ATOM 957 C CA . GLY A 1 123 ? -12.486 22.972 42.331 1.00 29.78 123 GLY A CA 1
ATOM 958 C C . GLY A 1 123 ? -12.946 21.540 42.608 1.00 29.78 123 GLY A C 1
ATOM 959 O O . GLY A 1 123 ? -14.013 21.152 42.167 1.00 29.78 123 GLY A O 1
ATOM 960 N N . MET A 1 124 ? -12.100 20.785 43.314 1.00 30.94 124 MET A N 1
ATOM 961 C CA . MET A 1 124 ? -12.391 19.523 44.009 1.00 30.94 124 MET A CA 1
ATOM 962 C C . MET A 1 124 ? -12.844 18.286 43.207 1.00 30.94 124 MET A C 1
ATOM 964 O O . MET A 1 124 ? -13.894 18.206 42.580 1.00 30.94 124 MET A O 1
ATOM 968 N N . ARG A 1 125 ? -12.030 17.232 43.371 1.00 44.09 125 ARG A N 1
ATOM 969 C CA . ARG A 1 125 ? -12.447 15.824 43.357 1.00 44.09 125 ARG A CA 1
ATOM 970 C C . ARG A 1 125 ? -13.774 15.668 44.118 1.00 44.09 125 ARG A C 1
ATOM 972 O O . ARG A 1 125 ? -13.870 16.192 45.221 1.00 44.09 125 ARG A O 1
ATOM 979 N N . SER A 1 126 ? -14.691 14.857 43.577 1.00 39.97 126 SER A N 1
ATOM 980 C CA . SER A 1 126 ? -15.965 14.394 44.173 1.00 39.97 126 SER A CA 1
ATOM 981 C C . SER A 1 126 ? -17.245 15.006 43.588 1.00 39.97 126 SER A C 1
ATOM 983 O O . SER A 1 126 ? -18.005 15.628 44.313 1.00 39.97 126 SER A O 1
ATOM 985 N N . GLU A 1 127 ? -17.551 14.743 42.308 1.00 36.56 127 GLU A N 1
ATOM 986 C CA . GLU A 1 127 ? -18.959 14.787 41.843 1.00 36.56 127 GLU A CA 1
ATOM 987 C C . GLU A 1 127 ? -19.261 14.074 40.509 1.00 36.56 127 GLU A C 1
ATOM 989 O O . GLU A 1 127 ? -20.396 14.064 40.037 1.00 36.56 127 GLU A O 1
ATOM 994 N N . LEU A 1 128 ? -18.294 13.374 39.903 1.00 37.22 128 LEU A N 1
ATOM 995 C CA . LEU A 1 128 ? -18.472 12.701 38.603 1.00 37.22 128 LEU A CA 1
ATOM 996 C C . LEU A 1 128 ? -19.160 11.322 38.670 1.00 37.22 128 LEU A C 1
ATOM 998 O O . LEU A 1 128 ? -19.057 10.527 37.740 1.00 37.22 128 LEU A O 1
ATOM 1002 N N . ARG A 1 129 ? -19.924 11.034 39.729 1.00 46.25 129 ARG A N 1
ATOM 1003 C CA . ARG A 1 129 ? -20.624 9.746 39.907 1.00 46.25 129 ARG A CA 1
ATOM 1004 C C . ARG A 1 129 ? -22.048 9.691 39.356 1.00 46.25 129 ARG A C 1
ATOM 1006 O O . ARG A 1 129 ? -22.823 8.834 39.768 1.00 46.25 129 ARG A O 1
ATOM 1013 N N . LYS A 1 130 ? -22.428 10.553 38.410 1.00 41.84 130 LYS A N 1
ATOM 1014 C CA . LYS A 1 130 ? -23.758 10.457 37.783 1.00 41.84 130 LYS A CA 1
ATOM 1015 C C . LYS A 1 130 ? -23.701 10.553 36.251 1.00 41.84 130 LYS A C 1
ATOM 1017 O O . LYS A 1 130 ? -23.918 11.594 35.645 1.00 41.84 130 LYS A O 1
ATOM 1022 N N . ASN A 1 131 ? -23.492 9.374 35.657 1.00 54.69 131 ASN A N 1
ATOM 1023 C CA . ASN A 1 131 ? -24.158 8.885 34.440 1.00 54.69 131 ASN A CA 1
ATOM 1024 C C . ASN A 1 131 ? -23.718 9.389 33.041 1.00 54.69 131 ASN A C 1
ATOM 1026 O O . ASN A 1 131 ? -24.557 9.730 32.207 1.00 54.69 131 ASN A O 1
ATOM 1030 N N . LYS A 1 132 ? -22.401 9.388 32.781 1.00 58.81 132 LYS A N 1
ATOM 1031 C CA . LYS A 1 132 ? -21.671 9.257 31.485 1.00 58.81 132 LYS A CA 1
ATOM 1032 C C . LYS A 1 132 ? -20.310 9.922 31.645 1.00 58.81 132 LYS A C 1
ATOM 1034 O O . LYS A 1 132 ? -20.269 11.063 32.121 1.00 58.81 132 LYS A O 1
ATOM 1039 N N . THR A 1 133 ? -19.223 9.289 31.207 1.00 73.56 133 THR A N 1
ATOM 1040 C CA . THR A 1 133 ? -17.913 9.951 31.265 1.00 73.56 133 THR A CA 1
ATOM 1041 C C . THR A 1 133 ? -17.890 11.163 30.321 1.00 73.56 133 THR A C 1
ATOM 1043 O O . THR A 1 133 ? -18.564 11.216 29.284 1.00 73.56 133 THR A O 1
ATOM 1046 N N . LYS A 1 134 ? -17.133 12.207 30.682 1.00 80.00 134 LYS A N 1
ATOM 1047 C CA . LYS A 1 134 ? -16.933 13.375 29.805 1.00 80.00 134 LYS A CA 1
ATOM 1048 C C . LYS A 1 134 ? -16.296 12.949 28.473 1.00 80.00 134 LYS A C 1
ATOM 1050 O O . LYS A 1 134 ? -16.636 13.515 27.437 1.00 80.00 134 LYS A O 1
ATOM 1055 N N . ALA A 1 135 ? -15.445 11.924 28.505 1.00 83.12 135 ALA A N 1
ATOM 1056 C CA . ALA A 1 135 ? -14.812 11.326 27.338 1.00 83.12 135 ALA A CA 1
ATOM 1057 C C . ALA A 1 135 ? -15.836 10.696 26.379 1.00 83.12 135 ALA A C 1
ATOM 1059 O O . ALA A 1 135 ? -15.850 11.057 25.203 1.00 83.12 135 ALA A O 1
ATOM 1060 N N . GLU A 1 136 ? -16.776 9.874 26.864 1.00 88.12 136 GLU A N 1
ATOM 1061 C CA . GLU A 1 136 ? -17.862 9.333 26.028 1.00 88.12 136 GLU A CA 1
ATOM 1062 C C . GLU A 1 136 ? -18.664 10.443 25.336 1.00 88.12 136 GLU A C 1
ATOM 1064 O O . GLU A 1 136 ? -19.021 10.327 24.164 1.00 88.12 136 GLU A O 1
ATOM 1069 N N . LYS A 1 137 ? -18.978 11.536 26.049 1.00 87.62 137 LYS A N 1
ATOM 1070 C CA . LYS A 1 137 ? -19.728 12.666 25.472 1.00 87.62 137 LYS A CA 1
ATOM 1071 C C . LYS A 1 137 ? -18.942 13.342 24.347 1.00 87.62 137 LYS A C 1
ATOM 1073 O O . LYS A 1 137 ? -19.527 13.647 23.305 1.00 87.62 137 LYS A O 1
ATOM 1078 N N . ILE A 1 138 ? -17.642 13.557 24.553 1.00 87.19 138 ILE A N 1
ATOM 1079 C CA . ILE A 1 138 ? -16.738 14.141 23.556 1.00 87.19 138 ILE A CA 1
ATOM 1080 C C . ILE A 1 138 ? -16.659 13.233 22.331 1.00 87.19 138 ILE A C 1
ATOM 1082 O O . ILE A 1 138 ? -16.961 13.689 21.227 1.00 87.19 138 ILE A O 1
ATOM 1086 N N . LEU A 1 139 ? -16.357 11.948 22.517 1.00 89.25 139 LEU A N 1
ATOM 1087 C CA . LEU A 1 139 ? -16.235 11.002 21.412 1.00 89.25 139 LEU A CA 1
ATOM 1088 C C . LEU A 1 139 ? -17.567 10.851 20.658 1.00 89.25 139 LEU A C 1
ATOM 1090 O O . LEU A 1 139 ? -17.612 10.953 19.432 1.00 89.25 139 LEU A O 1
ATOM 1094 N N . TRP A 1 140 ? -18.693 10.744 21.373 1.00 93.38 140 TRP A N 1
ATOM 1095 C CA . TRP A 1 140 ? -20.016 10.659 20.750 1.00 93.38 140 TRP A CA 1
ATOM 1096 C C . TRP A 1 140 ? -20.367 11.883 19.903 1.00 93.38 140 TRP A C 1
ATOM 1098 O O . TRP A 1 140 ? -21.016 11.746 18.864 1.00 93.38 140 TRP A O 1
ATOM 1108 N N . SER A 1 141 ? -19.944 13.082 20.319 1.00 86.88 141 SER A N 1
ATOM 1109 C CA . SER A 1 141 ? -20.189 14.308 19.551 1.00 86.88 141 SER A CA 1
ATOM 1110 C C . SER A 1 141 ? -19.596 14.247 18.138 1.00 86.88 141 SER A C 1
ATOM 1112 O O . SER A 1 141 ? -20.151 14.871 17.231 1.00 86.88 141 SER A O 1
ATOM 1114 N N . GLN A 1 142 ? -18.541 13.444 17.958 1.00 89.19 142 GLN A N 1
ATOM 1115 C CA . GLN A 1 142 ? -17.811 13.243 16.706 1.00 89.19 142 GLN A CA 1
ATOM 1116 C C . GLN A 1 142 ? -18.285 12.010 15.924 1.00 89.19 142 GLN A C 1
ATOM 1118 O O . GLN A 1 142 ? -18.241 12.011 14.698 1.00 89.19 142 GLN A O 1
ATOM 1123 N N . LEU A 1 143 ? -18.789 10.973 16.600 1.00 88.31 143 LEU A N 1
ATOM 1124 C CA . LEU A 1 143 ? -19.295 9.757 15.944 1.00 88.31 143 LEU A CA 1
ATOM 1125 C C . LEU A 1 143 ? -20.752 9.880 15.461 1.00 88.31 143 LEU A C 1
ATOM 1127 O O . LEU A 1 143 ? -21.157 9.226 14.496 1.00 88.31 143 LEU A O 1
ATOM 1131 N N . ARG A 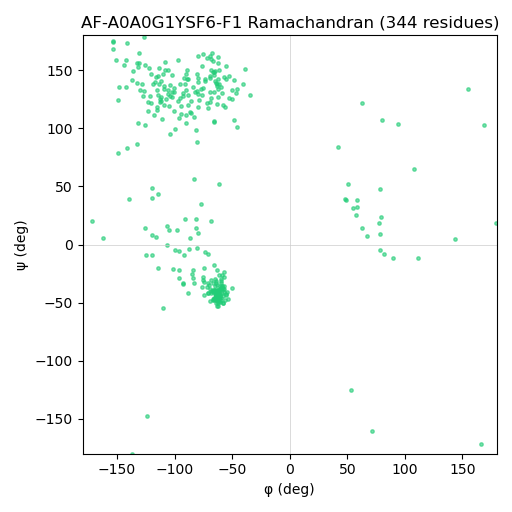1 144 ? -21.571 10.705 16.125 1.00 83.88 144 ARG A N 1
ATOM 1132 C CA . ARG A 1 144 ? -22.998 10.853 15.796 1.00 83.88 144 ARG A CA 1
ATOM 1133 C C . ARG A 1 144 ? -23.222 11.552 14.456 1.00 83.88 144 ARG A C 1
ATOM 1135 O O . ARG A 1 144 ? -22.360 12.264 13.954 1.00 83.88 144 ARG A O 1
ATOM 1142 N N . LEU A 1 145 ? -24.434 11.411 13.911 1.00 79.56 145 LEU A N 1
ATOM 1143 C CA . LEU A 1 145 ? -24.879 12.106 12.689 1.00 79.56 145 LEU A CA 1
ATOM 1144 C C . LEU A 1 145 ? -23.951 11.894 11.482 1.00 79.56 145 LEU A C 1
ATOM 1146 O O . LEU A 1 145 ? -23.824 12.775 10.640 1.00 79.56 145 LEU A O 1
ATOM 1150 N N . LYS A 1 146 ? -23.299 10.725 11.401 1.00 74.81 146 LYS A N 1
ATOM 1151 C CA . LYS A 1 146 ? -22.374 10.378 10.314 1.00 74.81 146 LYS A CA 1
ATOM 1152 C C . LYS A 1 146 ? -21.206 11.362 10.149 1.00 74.81 146 LYS A C 1
ATOM 1154 O O . LYS A 1 146 ? -20.644 11.476 9.062 1.00 74.81 146 LYS A O 1
ATOM 1159 N N . ARG A 1 147 ? -20.840 12.067 11.226 1.00 73.38 147 ARG A N 1
ATOM 1160 C CA . ARG A 1 147 ? -19.778 13.078 11.206 1.00 73.38 147 ARG A CA 1
ATOM 1161 C C . ARG A 1 147 ? -18.417 12.460 10.910 1.00 73.38 147 ARG A C 1
ATOM 1163 O O . ARG A 1 147 ? -17.664 13.063 10.166 1.00 73.38 147 ARG A O 1
ATOM 1170 N N . LEU A 1 148 ? -18.135 11.248 11.388 1.00 75.56 148 LEU A N 1
ATOM 1171 C CA . LEU A 1 148 ? -16.903 10.532 11.052 1.00 75.56 148 LEU A CA 1
ATOM 1172 C C . LEU A 1 148 ? -17.013 9.853 9.676 1.00 75.56 148 LEU A C 1
ATOM 1174 O O . LEU A 1 148 ? -17.445 8.707 9.573 1.00 75.56 148 LEU A O 1
ATOM 1178 N N . GLY A 1 149 ? -16.662 10.581 8.612 1.00 66.06 149 GLY A N 1
ATOM 1179 C CA . GLY A 1 149 ? -16.527 10.029 7.257 1.00 66.06 149 GLY A CA 1
ATOM 1180 C C . GLY A 1 149 ? -17.789 9.362 6.693 1.00 66.06 149 GLY A C 1
ATOM 1181 O O . GLY A 1 149 ? -17.690 8.373 5.975 1.00 66.06 149 GLY A O 1
ATOM 1182 N N . GLY A 1 150 ? -18.985 9.840 7.056 1.00 73.81 150 GLY A N 1
ATOM 1183 C CA . GLY A 1 150 ? -20.251 9.257 6.595 1.00 73.81 150 GLY A CA 1
ATOM 1184 C C . GLY A 1 150 ? -20.674 7.970 7.322 1.00 73.81 150 GLY A C 1
ATOM 1185 O O . GLY A 1 150 ? -21.775 7.463 7.081 1.00 73.81 150 GLY A O 1
ATOM 1186 N N . LEU A 1 151 ? -19.836 7.446 8.222 1.00 79.19 151 LEU A N 1
ATOM 1187 C CA . LEU A 1 151 ? -20.034 6.163 8.892 1.00 79.19 151 LEU A CA 1
ATOM 1188 C C . LEU A 1 151 ? -21.131 6.240 9.958 1.00 79.19 151 LEU A C 1
ATOM 1190 O O . LEU A 1 151 ? -21.251 7.210 10.708 1.00 79.19 151 LEU A O 1
ATOM 1194 N N . ARG A 1 152 ? -21.942 5.183 10.055 1.00 87.25 152 ARG A N 1
ATOM 1195 C CA . ARG A 1 152 ? -23.022 5.098 11.042 1.00 87.25 152 ARG A CA 1
ATOM 1196 C C . ARG A 1 152 ? -22.551 4.371 12.298 1.00 87.25 152 ARG A C 1
ATOM 1198 O O . ARG A 1 152 ? -22.374 3.157 12.275 1.00 87.25 152 ARG A O 1
ATOM 1205 N N . PHE A 1 153 ? -22.466 5.107 13.400 1.00 92.94 153 PHE A N 1
ATOM 1206 C CA . PHE A 1 153 ? -22.226 4.554 14.731 1.00 92.94 153 PHE A CA 1
ATOM 1207 C C . PHE A 1 153 ? -23.517 4.497 15.548 1.00 92.94 153 PHE A C 1
ATOM 1209 O O . PHE A 1 153 ? -24.395 5.359 15.441 1.00 92.94 153 PHE A O 1
ATOM 1216 N N . ARG A 1 154 ? -23.623 3.467 16.383 1.00 90.94 154 ARG A N 1
ATOM 1217 C CA . ARG A 1 154 ? -24.622 3.323 17.444 1.00 90.94 154 ARG A CA 1
ATOM 1218 C C . ARG A 1 154 ? -23.928 3.574 18.777 1.00 90.94 154 ARG A C 1
ATOM 1220 O O . ARG A 1 154 ? -22.739 3.307 18.898 1.00 90.94 154 ARG A O 1
ATOM 1227 N N . ARG A 1 155 ? -24.664 4.082 19.761 1.00 92.19 155 ARG A N 1
ATOM 1228 C CA . ARG A 1 155 ? -24.176 4.293 21.128 1.00 92.19 155 ARG A CA 1
ATOM 1229 C C . ARG A 1 155 ? -24.933 3.379 22.084 1.00 92.19 155 ARG A C 1
ATOM 1231 O O . ARG A 1 155 ? -26.133 3.214 21.871 1.00 92.19 155 ARG A O 1
ATOM 1238 N N . GLN A 1 156 ? -24.273 2.872 23.128 1.00 86.56 156 GLN A N 1
ATOM 1239 C CA . GLN A 1 156 ? -24.866 2.002 24.155 1.00 86.56 156 GLN A CA 1
ATOM 1240 C C . GLN A 1 156 ? -25.620 0.835 23.513 1.00 86.56 156 GLN A C 1
ATOM 1242 O O . GLN A 1 156 ? -26.813 0.632 23.733 1.00 86.56 156 GLN A O 1
ATOM 1247 N N . HIS A 1 157 ? -24.931 0.134 22.617 1.00 83.88 157 HIS A N 1
ATOM 1248 C CA . HIS A 1 157 ? -25.534 -0.905 21.798 1.00 83.88 157 HIS A CA 1
ATOM 1249 C C . HIS A 1 157 ? -25.432 -2.263 22.493 1.00 83.88 157 HIS A C 1
ATOM 1251 O O . HIS A 1 157 ? -24.361 -2.627 22.970 1.00 83.88 157 HIS A O 1
ATOM 1257 N N . GLY A 1 158 ? -26.535 -3.009 22.536 1.00 82.56 158 GLY A N 1
ATOM 1258 C CA . GLY A 1 158 ? -26.538 -4.384 23.033 1.00 82.56 158 GLY A CA 1
ATOM 1259 C C . GLY A 1 158 ? -25.951 -5.348 22.003 1.00 82.56 158 GLY A C 1
ATOM 1260 O O . GLY A 1 158 ? -26.384 -5.350 20.851 1.00 82.56 158 GLY A O 1
ATOM 1261 N N . ILE A 1 159 ? -24.986 -6.164 22.421 1.00 78.75 159 ILE A N 1
ATOM 1262 C CA . ILE A 1 159 ? -24.385 -7.253 21.648 1.00 78.75 159 ILE A CA 1
ATOM 1263 C C . ILE A 1 159 ? -24.358 -8.493 22.542 1.00 78.75 159 ILE A C 1
ATOM 1265 O O . ILE A 1 159 ? -23.544 -8.598 23.461 1.00 78.75 159 ILE A O 1
ATOM 1269 N N . GLY A 1 160 ? -25.269 -9.432 22.276 1.00 79.38 160 GLY A N 1
ATOM 1270 C CA . GLY A 1 160 ? -25.457 -10.605 23.128 1.00 79.38 160 GLY A CA 1
ATOM 1271 C C . GLY A 1 160 ? -25.689 -10.196 24.591 1.00 79.38 160 GLY A C 1
ATOM 1272 O O . GLY A 1 160 ? -26.582 -9.386 24.841 1.00 79.38 160 GLY A O 1
ATOM 1273 N N . PRO A 1 161 ? -24.901 -10.712 25.554 1.00 76.25 161 PRO A N 1
ATOM 1274 C CA . PRO A 1 161 ? -25.072 -10.393 26.970 1.00 76.25 161 PRO A CA 1
ATOM 1275 C C . PRO A 1 161 ? -24.457 -9.042 27.385 1.00 76.25 161 PRO A C 1
ATOM 1277 O O . PRO A 1 161 ? -24.576 -8.662 28.548 1.00 76.25 161 PRO A O 1
ATOM 1280 N N . TYR A 1 162 ? -23.786 -8.319 26.479 1.00 80.56 162 TYR A N 1
ATOM 1281 C CA . TYR A 1 162 ? -23.036 -7.104 26.808 1.00 80.56 162 TYR A CA 1
ATOM 1282 C C . TYR A 1 162 ? -23.642 -5.849 26.179 1.00 80.56 162 TYR A C 1
ATOM 1284 O O . TYR A 1 162 ? -24.236 -5.889 25.104 1.00 80.56 162 TYR A O 1
ATOM 1292 N N . VAL A 1 163 ? -23.437 -4.703 26.831 1.00 78.75 163 VAL A N 1
ATOM 1293 C CA . VAL A 1 163 ? -23.722 -3.376 26.270 1.00 78.75 163 VAL A CA 1
ATOM 1294 C C . VAL A 1 163 ? -22.403 -2.643 26.076 1.00 78.75 163 VAL A C 1
ATOM 1296 O O . VAL A 1 163 ? -21.626 -2.503 27.020 1.00 78.75 163 VAL A O 1
ATOM 1299 N N . VAL A 1 164 ? -22.161 -2.172 24.856 1.00 85.19 164 VAL A N 1
ATOM 1300 C CA . VAL A 1 164 ? -20.921 -1.487 24.467 1.00 85.19 164 VAL A CA 1
ATOM 1301 C C . VAL A 1 164 ? -21.146 0.009 24.246 1.00 85.19 164 VAL A C 1
ATOM 1303 O O . VAL A 1 164 ? -22.235 0.408 23.818 1.00 85.19 164 VAL A O 1
ATOM 1306 N N . ASP A 1 165 ? -20.133 0.847 24.492 1.00 89.31 165 ASP A N 1
ATOM 1307 C CA . ASP A 1 165 ? -20.287 2.310 24.435 1.00 89.31 165 ASP A CA 1
ATOM 1308 C C . ASP A 1 165 ? -20.596 2.803 23.030 1.00 89.31 165 ASP A C 1
ATOM 1310 O O . ASP A 1 165 ? -21.564 3.550 22.847 1.00 89.31 165 ASP A O 1
ATOM 1314 N N . PHE A 1 166 ? -19.839 2.341 22.032 1.00 94.00 166 PHE A N 1
ATOM 1315 C CA . PHE A 1 166 ? -20.132 2.580 20.625 1.00 94.00 166 PHE A CA 1
ATOM 1316 C C . PHE A 1 166 ? -19.956 1.323 19.781 1.00 94.00 166 PHE A C 1
ATOM 1318 O O . PHE A 1 166 ? -19.128 0.460 20.060 1.00 94.00 166 PHE A O 1
ATOM 1325 N N . TYR A 1 167 ? -20.750 1.234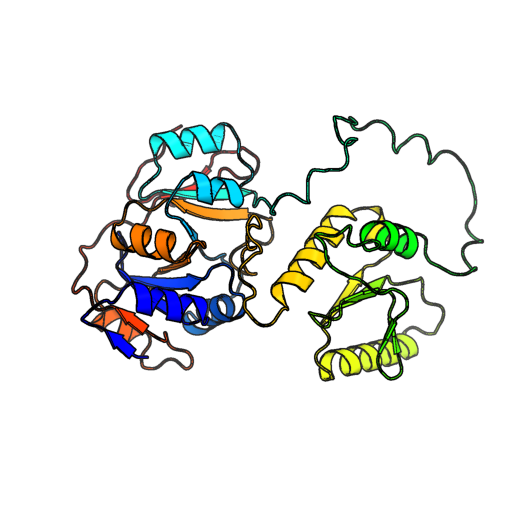 18.718 1.00 93.25 167 TYR A N 1
ATOM 1326 C CA . TYR A 1 167 ? -20.737 0.102 17.803 1.00 93.25 167 TYR A CA 1
ATOM 1327 C C . TYR A 1 167 ? -20.931 0.542 16.356 1.00 93.25 167 TYR A C 1
ATOM 1329 O O . TYR A 1 167 ? -21.826 1.339 16.047 1.00 93.25 167 TYR A O 1
ATOM 1337 N N . GLN A 1 168 ? -20.122 -0.019 15.464 1.00 92.00 168 GLN A N 1
ATOM 1338 C CA . GLN A 1 168 ? -20.226 0.135 14.023 1.00 92.00 168 GLN A CA 1
ATOM 1339 C C . GLN A 1 168 ? -20.545 -1.227 13.398 1.00 92.00 168 GLN A C 1
ATOM 1341 O O . GLN A 1 168 ? -19.764 -2.171 13.494 1.00 92.00 168 GLN A O 1
ATOM 1346 N N . ALA A 1 169 ? -21.728 -1.319 12.786 1.00 81.31 169 ALA A N 1
ATOM 1347 C CA . ALA A 1 169 ? -22.298 -2.596 12.369 1.00 81.31 169 ALA A CA 1
ATOM 1348 C C . ALA A 1 169 ? -21.632 -3.201 11.129 1.00 81.31 169 ALA A C 1
ATOM 1350 O O . ALA A 1 169 ? -21.373 -4.400 11.119 1.00 81.31 169 ALA A O 1
ATOM 1351 N N . ASP A 1 170 ? -21.348 -2.386 10.108 1.00 77.12 170 ASP A N 1
ATOM 1352 C CA . ASP A 1 170 ? -20.845 -2.879 8.814 1.00 77.12 170 ASP A CA 1
ATOM 1353 C C . ASP A 1 170 ? -19.493 -3.596 8.938 1.00 77.12 170 ASP A C 1
ATOM 1355 O O . ASP A 1 170 ? -19.173 -4.453 8.122 1.00 77.12 170 ASP A O 1
ATOM 1359 N N . SER A 1 171 ? -18.715 -3.238 9.958 1.00 75.94 171 SER A N 1
ATOM 1360 C CA . SER A 1 171 ? -17.352 -3.715 10.183 1.00 75.94 171 SER A CA 1
ATOM 1361 C C . SER A 1 171 ? -17.194 -4.449 11.518 1.00 75.94 171 SER A C 1
ATOM 1363 O O . SER A 1 171 ? -16.073 -4.729 11.931 1.00 75.94 171 SER A O 1
ATOM 1365 N N . LYS A 1 172 ? -18.304 -4.719 12.224 1.00 84.56 172 LYS A N 1
ATOM 1366 C CA . LYS A 1 172 ? -18.340 -5.350 13.557 1.00 84.56 172 LYS A CA 1
ATOM 1367 C C . LYS A 1 172 ? -17.355 -4.736 14.568 1.00 84.56 172 LYS A C 1
ATOM 1369 O O . LYS A 1 172 ? -16.752 -5.447 15.370 1.00 84.56 172 LYS A O 1
ATOM 1374 N N . ILE A 1 173 ? -17.199 -3.412 14.556 1.00 90.12 173 ILE A N 1
ATOM 1375 C CA . ILE A 1 173 ? -16.274 -2.722 15.466 1.00 90.12 173 ILE A CA 1
ATOM 1376 C C . ILE A 1 173 ? -17.006 -2.219 16.699 1.00 90.12 173 ILE A C 1
ATOM 1378 O O . ILE A 1 173 ? -17.975 -1.464 16.603 1.00 90.12 173 ILE A O 1
ATOM 1382 N N . VAL A 1 174 ? -16.492 -2.612 17.854 1.00 89.44 174 VAL A N 1
ATOM 1383 C CA . VAL A 1 174 ? -16.868 -2.147 19.183 1.00 89.44 174 VAL A CA 1
ATOM 1384 C C . VAL A 1 174 ? -15.832 -1.130 19.653 1.00 89.44 174 VAL A C 1
ATOM 1386 O O . VAL A 1 174 ? -14.636 -1.362 19.511 1.00 89.44 174 VAL A O 1
ATOM 1389 N N . ILE A 1 175 ? -16.282 -0.010 20.215 1.00 93.12 175 ILE A N 1
ATOM 1390 C CA . ILE A 1 175 ? -15.412 0.993 20.836 1.00 93.12 175 ILE A CA 1
ATOM 1391 C C . ILE A 1 175 ? -15.874 1.174 22.277 1.00 93.12 175 ILE A C 1
ATOM 1393 O O . ILE A 1 175 ? -17.040 1.510 22.503 1.00 93.12 175 ILE A O 1
ATOM 1397 N N . GLU A 1 176 ? -14.969 0.965 23.224 1.00 89.81 176 GLU A N 1
ATOM 1398 C CA . GLU A 1 176 ? -15.195 1.171 24.654 1.00 89.81 176 GLU A CA 1
ATOM 1399 C C . GLU A 1 176 ? -14.319 2.322 25.152 1.00 89.81 176 GLU A C 1
ATOM 1401 O O . GLU A 1 176 ? -13.161 2.467 24.749 1.00 89.81 176 GLU A O 1
ATOM 1406 N N . VAL A 1 177 ? -14.897 3.170 26.000 1.00 87.81 177 VAL A N 1
ATOM 1407 C CA . VAL A 1 177 ? -14.182 4.256 26.666 1.00 87.81 177 VAL A CA 1
ATOM 1408 C C . VAL A 1 177 ? -14.112 3.903 28.140 1.00 87.81 177 VAL A C 1
ATOM 1410 O O . VAL A 1 177 ? -15.128 3.936 28.832 1.00 87.81 177 VAL A O 1
ATOM 1413 N N . ASP A 1 178 ? -12.924 3.540 28.617 1.00 76.31 178 ASP A N 1
ATOM 1414 C CA . ASP A 1 178 ? -12.772 3.042 29.982 1.00 76.31 178 ASP A CA 1
ATOM 1415 C C . ASP A 1 178 ? -13.151 4.135 30.999 1.00 76.31 178 ASP A C 1
ATOM 1417 O O . ASP A 1 178 ? -12.576 5.231 31.045 1.00 76.31 178 ASP A O 1
ATOM 1421 N N . GLY A 1 179 ? -14.146 3.827 31.831 1.00 63.19 179 GLY A N 1
ATOM 1422 C CA . GLY A 1 179 ? -14.495 4.594 33.024 1.00 63.19 179 GLY A CA 1
ATOM 1423 C C . GLY A 1 179 ? -13.731 4.076 34.242 1.00 63.19 179 GLY A C 1
ATOM 1424 O O . GLY A 1 179 ? -13.476 2.878 34.341 1.00 63.19 179 GLY A O 1
ATOM 1425 N N . ASP A 1 180 ? -13.381 4.966 35.176 1.00 49.44 180 ASP A N 1
ATOM 1426 C CA . ASP A 1 180 ? -12.694 4.597 36.422 1.00 49.44 180 ASP A CA 1
ATOM 1427 C C . ASP A 1 180 ? -13.423 3.441 37.135 1.00 49.44 180 ASP A C 1
ATOM 1429 O O . ASP A 1 180 ? -14.627 3.507 37.406 1.00 49.44 180 ASP A O 1
ATOM 1433 N N . VAL A 1 181 ? -12.694 2.361 37.415 1.00 50.22 181 VAL A N 1
ATOM 1434 C CA . VAL A 1 181 ? -13.258 1.074 37.840 1.00 50.22 181 VAL A CA 1
ATOM 1435 C C . VAL A 1 181 ? -13.375 0.976 39.372 1.00 50.22 181 VAL A C 1
ATOM 1437 O O . VAL A 1 181 ? -12.481 1.382 40.110 1.00 50.22 181 VAL A O 1
ATOM 1440 N N . HIS A 1 182 ? -14.495 0.426 39.863 1.00 45.25 182 HIS A N 1
ATOM 1441 C CA . HIS A 1 182 ? -14.887 0.398 41.288 1.00 45.25 182 HIS A CA 1
ATOM 1442 C C . HIS A 1 182 ? -15.065 -1.022 41.889 1.00 45.25 182 HIS A C 1
ATOM 1444 O O . HIS A 1 182 ? -15.967 -1.243 42.692 1.00 45.25 182 HIS A O 1
ATOM 1450 N N . PHE A 1 183 ? -14.209 -1.992 41.555 1.00 47.00 183 PHE A N 1
ATOM 1451 C CA . PHE A 1 183 ? -14.192 -3.322 42.192 1.00 47.00 183 PHE A CA 1
ATOM 1452 C C . PHE A 1 183 ? -12.749 -3.778 42.473 1.00 47.00 183 PHE A C 1
ATOM 1454 O O . PHE A 1 183 ? -11.799 -3.042 42.212 1.00 47.00 183 PHE A O 1
ATOM 1461 N N . SER A 1 184 ? -12.584 -4.972 43.049 1.00 59.38 184 SER A N 1
ATOM 1462 C CA . SER A 1 184 ? -11.267 -5.585 43.234 1.00 59.38 184 SER A CA 1
ATOM 1463 C C . SER A 1 184 ? -10.613 -5.869 41.867 1.00 59.38 184 SER A C 1
ATOM 1465 O O . SER A 1 184 ? -11.275 -6.351 40.944 1.00 59.38 184 SER A O 1
ATOM 1467 N N . LEU A 1 185 ? -9.316 -5.561 41.730 1.00 58.94 185 LEU A N 1
ATOM 1468 C CA . LEU A 1 185 ? -8.573 -5.663 40.460 1.00 58.94 185 LEU A CA 1
ATOM 1469 C C . LEU A 1 185 ? -8.672 -7.067 39.833 1.00 58.94 185 LEU A C 1
ATOM 1471 O O . LEU A 1 185 ? -8.902 -7.199 38.634 1.00 58.94 185 LEU A O 1
ATOM 1475 N N . ALA A 1 186 ? -8.588 -8.119 40.654 1.00 59.59 186 ALA A N 1
ATOM 1476 C CA . ALA A 1 186 ? -8.593 -9.505 40.187 1.00 59.59 186 ALA A CA 1
ATOM 1477 C C . ALA A 1 186 ? -9.945 -9.952 39.594 1.00 59.59 186 ALA A C 1
ATOM 1479 O O . ALA A 1 186 ? -9.983 -10.653 38.583 1.00 59.59 186 ALA A O 1
ATOM 1480 N N . GLU A 1 187 ? -11.073 -9.548 40.186 1.00 54.81 187 GLU A N 1
ATOM 1481 C CA . GLU A 1 187 ? -12.403 -9.931 39.688 1.00 54.81 187 GLU A CA 1
ATOM 1482 C C . GLU A 1 187 ? -12.793 -9.155 38.422 1.00 54.81 187 GLU A C 1
ATOM 1484 O O . GLU A 1 187 ? -13.511 -9.680 37.564 1.00 54.81 187 GLU A O 1
ATOM 1489 N N . GLN A 1 188 ? -12.308 -7.916 38.287 1.00 59.50 188 GLN A N 1
ATOM 1490 C CA . GLN A 1 188 ? -12.491 -7.095 37.087 1.00 59.50 188 GLN A CA 1
ATOM 1491 C C . GLN A 1 188 ? -11.704 -7.633 35.906 1.00 59.50 188 GLN A C 1
ATOM 1493 O O . GLN A 1 188 ? -12.288 -7.850 34.847 1.00 59.50 188 GLN A O 1
ATOM 1498 N N . GLU A 1 189 ? -10.424 -7.944 36.101 1.00 60.09 189 GLU A N 1
ATOM 1499 C CA . GLU A 1 189 ? -9.579 -8.496 35.042 1.00 60.09 189 GLU A CA 1
ATOM 1500 C C . GLU A 1 189 ? -10.152 -9.799 34.470 1.00 60.09 189 GLU A C 1
ATOM 1502 O O . GLU A 1 189 ? -10.121 -10.021 33.257 1.00 60.09 189 GLU A O 1
ATOM 1507 N N . ILE A 1 190 ? -10.732 -10.657 35.316 1.00 60.03 190 ILE A N 1
ATOM 1508 C CA . ILE A 1 190 ? -11.375 -11.896 34.863 1.00 60.03 190 ILE A CA 1
ATOM 1509 C C . ILE A 1 190 ? -12.629 -11.586 34.033 1.00 60.03 190 ILE A C 1
ATOM 1511 O O . ILE A 1 190 ? -12.783 -12.135 32.939 1.00 60.03 190 ILE A O 1
ATOM 1515 N N . LYS A 1 191 ? -13.512 -10.695 34.506 1.00 62.22 191 LYS A N 1
ATOM 1516 C CA . LYS A 1 191 ? -14.739 -10.321 33.779 1.00 62.22 191 LYS A CA 1
ATOM 1517 C C . LYS A 1 191 ? -14.439 -9.629 32.450 1.00 62.22 191 LYS A C 1
ATOM 1519 O O . LYS A 1 191 ? -15.066 -9.971 31.446 1.00 62.22 191 LYS A O 1
ATOM 1524 N N . ASP A 1 192 ? -13.461 -8.730 32.418 1.00 66.94 192 ASP A N 1
ATOM 1525 C CA . ASP A 1 192 ? -13.075 -8.003 31.209 1.00 66.94 192 ASP A CA 1
ATOM 1526 C C . ASP A 1 192 ? -12.415 -8.924 30.181 1.00 66.94 192 ASP A C 1
ATOM 1528 O O . ASP A 1 192 ? -12.747 -8.853 28.996 1.00 66.94 192 ASP A O 1
ATOM 1532 N N . ARG A 1 193 ? -11.582 -9.884 30.615 1.00 69.81 193 ARG A N 1
ATOM 1533 C CA . ARG A 1 193 ? -11.026 -10.908 29.713 1.00 69.81 193 ARG A CA 1
ATOM 1534 C C . ARG A 1 193 ? -12.092 -11.842 29.156 1.00 69.81 193 ARG A C 1
ATOM 1536 O O . ARG A 1 193 ? -12.010 -12.209 27.984 1.00 69.81 193 ARG A O 1
ATOM 1543 N N . VAL A 1 194 ? -13.081 -12.241 29.960 1.00 69.44 194 VAL A N 1
ATOM 1544 C CA . VAL A 1 194 ? -14.204 -13.073 29.490 1.00 69.44 194 VAL A CA 1
ATOM 1545 C C . VAL A 1 194 ? -15.046 -12.304 28.473 1.00 69.44 194 VAL A C 1
ATOM 1547 O O . VAL A 1 194 ? -15.323 -12.831 27.397 1.00 69.44 194 VAL A O 1
ATOM 1550 N N . ARG A 1 195 ? -15.383 -11.042 28.768 1.00 74.56 195 ARG A N 1
ATOM 1551 C CA . ARG A 1 195 ? -16.116 -10.150 27.859 1.00 74.56 195 ARG A CA 1
ATOM 1552 C C . ARG A 1 195 ? -15.382 -9.963 26.536 1.00 74.56 195 ARG A C 1
ATOM 1554 O O . ARG A 1 195 ? -15.980 -10.135 25.476 1.00 74.56 195 ARG A O 1
ATOM 1561 N N . GLN A 1 196 ? -14.093 -9.637 26.593 1.00 75.44 196 GLN A N 1
ATOM 1562 C CA . GLN A 1 196 ? -13.287 -9.400 25.401 1.00 75.44 196 GLN A CA 1
ATOM 1563 C C . GLN A 1 196 ? -13.170 -10.662 24.543 1.00 75.44 196 GLN A C 1
ATOM 1565 O O . GLN A 1 196 ? -13.470 -10.610 23.353 1.00 75.44 196 GLN A O 1
ATOM 1570 N N . ARG A 1 197 ? -12.855 -11.815 25.150 1.00 72.38 197 ARG A N 1
ATOM 1571 C CA . ARG A 1 197 ? -12.807 -13.101 24.434 1.00 72.38 197 ARG A CA 1
ATOM 1572 C C . ARG A 1 197 ? -14.141 -13.475 23.803 1.00 72.38 197 ARG A C 1
ATOM 1574 O O . ARG A 1 197 ? -14.151 -14.040 22.716 1.00 72.38 197 ARG A O 1
ATOM 1581 N N . TRP A 1 198 ? -15.257 -13.184 24.469 1.00 82.12 198 TRP A N 1
ATOM 1582 C CA . TRP A 1 198 ? -16.577 -13.465 23.915 1.00 82.12 198 TRP A CA 1
ATOM 1583 C C . TRP A 1 198 ? -16.850 -12.607 22.676 1.00 82.12 198 TRP A C 1
ATOM 1585 O O . TRP A 1 198 ? -17.253 -13.146 21.649 1.00 82.12 198 TRP A O 1
ATOM 1595 N N . LEU A 1 199 ? -16.583 -11.297 22.734 1.00 72.81 199 LEU A N 1
ATOM 1596 C CA . LEU A 1 199 ? -16.761 -10.397 21.589 1.00 72.81 199 LEU A CA 1
ATOM 1597 C C . LEU A 1 199 ? -15.845 -10.791 20.420 1.00 72.81 199 LEU A C 1
ATOM 1599 O O . LEU A 1 199 ? -16.318 -10.997 19.303 1.00 72.81 199 LEU A O 1
ATOM 1603 N N . GLU A 1 200 ? -14.554 -10.978 20.677 1.00 75.56 200 GLU A N 1
ATOM 1604 C CA . GLU A 1 200 ? -13.583 -11.370 19.649 1.00 75.56 200 GLU A CA 1
ATOM 1605 C C . GLU A 1 200 ? -13.910 -12.749 19.052 1.00 75.56 200 GLU A C 1
ATOM 1607 O O . GLU A 1 200 ? -13.883 -12.919 17.833 1.00 75.56 200 GLU A O 1
ATOM 1612 N N . GLY A 1 201 ? -14.332 -13.710 19.881 1.00 56.44 201 GLY A N 1
ATOM 1613 C CA . GLY A 1 201 ? -14.761 -15.042 19.442 1.00 56.44 201 GLY A CA 1
ATOM 1614 C C . GLY A 1 201 ? -15.997 -15.042 18.533 1.00 56.44 201 GLY A C 1
ATOM 1615 O O . GLY A 1 201 ? -16.179 -15.973 17.755 1.00 56.44 201 GLY A O 1
ATOM 1616 N N . HIS A 1 202 ? -16.818 -13.986 18.573 1.00 70.75 202 HIS A N 1
ATOM 1617 C CA . HIS A 1 202 ? -17.967 -13.791 17.675 1.00 70.75 202 HIS A CA 1
ATOM 1618 C C . HIS A 1 202 ? -17.648 -12.864 16.481 1.00 70.75 202 HIS A C 1
ATOM 1620 O O . HIS A 1 202 ? -18.549 -12.436 15.745 1.00 70.75 202 HIS A O 1
ATOM 1626 N N . GLY A 1 203 ? -16.360 -12.577 16.261 1.00 67.81 203 GLY A N 1
ATOM 1627 C CA . GLY A 1 203 ? -15.855 -11.817 15.120 1.00 67.81 203 GLY A CA 1
ATOM 1628 C C . GLY A 1 203 ? -16.010 -10.304 15.255 1.00 67.81 203 GLY A C 1
ATOM 1629 O O . GLY A 1 203 ? -16.078 -9.620 14.234 1.00 67.81 203 GLY A O 1
ATOM 1630 N N . TYR A 1 204 ? -16.114 -9.784 16.481 1.00 79.56 204 TYR A N 1
ATOM 1631 C CA . TYR A 1 204 ? -16.066 -8.346 16.742 1.00 79.56 204 TYR A CA 1
ATOM 1632 C C . TYR A 1 204 ? -14.628 -7.883 16.975 1.00 79.56 204 TYR A C 1
ATOM 1634 O O . TYR A 1 204 ? -13.846 -8.564 17.633 1.00 79.56 204 TYR A O 1
ATOM 1642 N N . ILE A 1 205 ? -14.293 -6.694 16.479 1.00 80.62 205 ILE A N 1
ATOM 1643 C CA . ILE A 1 205 ? -13.027 -6.020 16.793 1.00 80.62 205 ILE A CA 1
ATOM 1644 C C . ILE A 1 205 ? -13.302 -5.023 17.914 1.00 80.62 205 ILE A C 1
ATOM 1646 O O . ILE A 1 205 ? -14.160 -4.156 17.754 1.00 80.62 205 ILE A O 1
ATOM 1650 N N . VAL A 1 206 ? -12.585 -5.128 19.033 1.00 81.81 206 VAL A N 1
ATOM 1651 C CA . VAL A 1 206 ? -12.774 -4.260 20.205 1.00 81.81 206 VAL A CA 1
ATOM 1652 C C . VAL A 1 206 ? -11.635 -3.241 20.290 1.00 81.81 206 VAL A C 1
ATOM 1654 O O . VAL A 1 206 ? -10.475 -3.616 20.425 1.00 81.81 206 VAL A O 1
ATOM 1657 N N . LEU A 1 207 ? -11.968 -1.950 20.222 1.00 84.75 207 LEU A N 1
ATOM 1658 C CA . LEU A 1 207 ? -11.055 -0.827 20.456 1.00 84.75 207 LEU A CA 1
ATOM 1659 C C . LEU A 1 207 ? -11.339 -0.233 21.838 1.00 84.75 207 LEU A C 1
ATOM 1661 O O . LEU A 1 207 ? -12.488 0.098 22.130 1.00 84.75 207 LEU A O 1
ATOM 1665 N N . ARG A 1 208 ? -10.313 -0.077 22.678 1.00 86.31 208 ARG A N 1
ATOM 1666 C CA . ARG A 1 208 ? -10.433 0.551 24.002 1.00 86.31 208 ARG A CA 1
ATOM 1667 C C . ARG A 1 208 ? -9.626 1.838 24.058 1.00 86.31 208 ARG A C 1
ATOM 1669 O O . ARG A 1 208 ? -8.459 1.845 23.675 1.00 86.31 208 ARG A O 1
ATOM 1676 N N . TYR A 1 209 ? -10.238 2.896 24.579 1.00 84.69 209 TYR A N 1
ATOM 1677 C CA . TYR A 1 209 ? -9.587 4.183 24.806 1.00 84.69 209 TYR A CA 1
ATOM 1678 C C . TYR A 1 209 ? -9.783 4.623 26.250 1.00 84.69 209 TYR A C 1
ATOM 1680 O O . TYR A 1 209 ? -10.904 4.629 26.753 1.00 84.69 209 TYR A O 1
ATOM 1688 N N . ASN A 1 210 ? -8.711 5.045 26.915 1.00 82.69 210 ASN A N 1
ATOM 1689 C CA . ASN A 1 210 ? -8.841 5.644 28.238 1.00 82.69 210 ASN A CA 1
ATOM 1690 C C . ASN A 1 210 ? -9.281 7.118 28.131 1.00 82.69 210 ASN A C 1
ATOM 1692 O O . ASN A 1 210 ? -9.156 7.772 27.090 1.00 82.69 210 ASN A O 1
ATOM 1696 N N . ASN A 1 211 ? -9.779 7.665 29.240 1.00 82.88 211 ASN A N 1
ATOM 1697 C CA . ASN A 1 211 ? -10.254 9.049 29.287 1.00 82.88 211 ASN A CA 1
ATOM 1698 C C . ASN A 1 211 ? -9.166 10.073 28.921 1.00 82.88 211 ASN A C 1
ATOM 1700 O O . ASN A 1 211 ? -9.465 11.070 28.263 1.00 82.88 211 ASN A O 1
ATOM 1704 N N . VAL A 1 212 ? -7.917 9.836 29.337 1.00 79.88 212 VAL A N 1
ATOM 1705 C CA . VAL A 1 212 ? -6.786 10.750 29.108 1.00 79.88 212 VAL A CA 1
ATOM 1706 C C . VAL A 1 212 ? -6.497 10.887 27.614 1.00 79.88 212 VAL A C 1
ATOM 1708 O O . VAL A 1 212 ? -6.355 12.007 27.121 1.00 79.88 212 VAL A O 1
ATOM 1711 N N . ASP A 1 213 ? -6.497 9.779 26.881 1.00 74.06 213 ASP A N 1
ATOM 1712 C CA . ASP A 1 213 ? -6.269 9.758 25.439 1.00 74.06 213 ASP A CA 1
ATOM 1713 C C . ASP A 1 213 ? -7.411 10.443 24.690 1.00 74.06 213 ASP A C 1
ATOM 1715 O O . ASP A 1 213 ? -7.164 11.217 23.767 1.00 74.06 213 ASP A O 1
ATOM 1719 N N . VAL A 1 214 ? -8.663 10.256 25.122 1.00 81.81 214 VAL A N 1
ATOM 1720 C CA . VAL A 1 214 ? -9.808 10.972 24.532 1.00 81.81 214 VAL A CA 1
ATOM 1721 C C . VAL A 1 214 ? -9.696 12.484 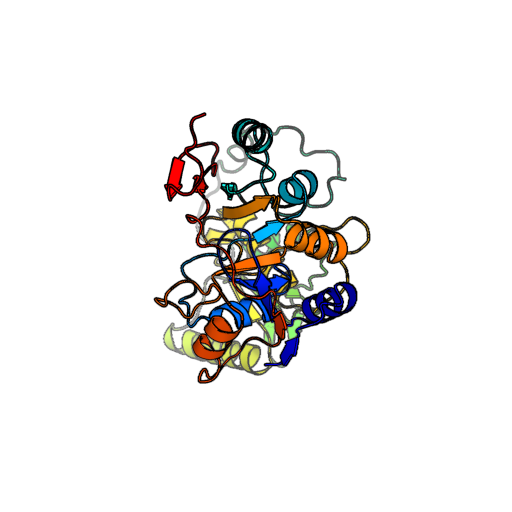24.738 1.00 81.81 214 VAL A C 1
ATOM 1723 O O . VAL A 1 214 ? -10.086 13.251 23.857 1.00 81.81 214 VAL A O 1
ATOM 1726 N N . PHE A 1 215 ? -9.157 12.941 25.871 1.00 78.88 215 PHE A N 1
ATOM 1727 C CA . PHE A 1 215 ? -8.974 14.372 26.125 1.00 78.88 215 PHE A CA 1
ATOM 1728 C C . PHE A 1 215 ? -7.785 14.974 25.373 1.00 78.88 215 PHE A C 1
ATOM 1730 O O . PHE A 1 215 ? -7.881 16.113 24.920 1.00 78.88 215 PHE A O 1
ATOM 1737 N N . ASN A 1 216 ? -6.689 14.227 25.233 1.00 76.56 216 ASN A N 1
ATOM 1738 C CA . ASN A 1 216 ? -5.422 14.759 24.726 1.00 76.56 216 ASN A CA 1
ATOM 1739 C C . ASN A 1 216 ? -5.148 14.419 23.253 1.00 76.56 216 ASN A C 1
ATOM 1741 O O . ASN A 1 216 ? -4.358 15.105 22.610 1.00 76.56 216 ASN A O 1
ATOM 1745 N N . ASN A 1 217 ? -5.782 13.378 22.711 1.00 79.81 217 ASN A N 1
ATOM 1746 C CA . ASN A 1 217 ? -5.503 12.831 21.383 1.00 79.81 217 ASN A CA 1
ATOM 1747 C C . ASN A 1 217 ? -6.785 12.426 20.629 1.00 79.81 217 ASN A C 1
ATOM 1749 O O . ASN A 1 217 ? -6.829 11.418 19.920 1.00 79.81 217 ASN A O 1
ATOM 1753 N N . LEU A 1 218 ? -7.847 13.228 20.754 1.00 75.94 218 LEU A N 1
ATOM 1754 C CA . LEU A 1 218 ? -9.126 12.948 20.096 1.00 75.94 218 LEU A CA 1
ATOM 1755 C C . LEU A 1 218 ? -8.978 12.764 18.576 1.00 75.94 218 LEU A C 1
ATOM 1757 O O . LEU A 1 218 ? -9.541 11.827 18.016 1.00 75.94 218 LEU A O 1
ATOM 1761 N N . ASP A 1 219 ? -8.190 13.611 17.910 1.00 67.31 219 ASP A N 1
ATOM 1762 C CA . ASP A 1 219 ? -7.984 13.529 16.457 1.00 67.31 219 ASP A CA 1
ATOM 1763 C C . ASP A 1 219 ? -7.227 12.262 16.035 1.00 67.31 219 ASP A C 1
ATOM 1765 O O . ASP A 1 219 ? -7.455 11.732 14.946 1.00 67.31 219 ASP A O 1
ATOM 1769 N N . GLY A 1 220 ? -6.297 11.771 16.859 1.00 63.53 220 GLY A N 1
ATOM 1770 C CA . GLY A 1 220 ? -5.625 10.490 16.630 1.00 63.53 220 GLY A CA 1
ATOM 1771 C C . GLY A 1 220 ? -6.598 9.321 16.756 1.00 63.53 220 GLY A C 1
ATOM 1772 O O . GLY A 1 220 ? -6.674 8.494 15.850 1.00 63.53 220 GLY A O 1
ATOM 1773 N N . ILE A 1 221 ? -7.412 9.324 17.815 1.00 78.44 221 ILE A N 1
ATOM 1774 C CA . ILE A 1 221 ? -8.447 8.312 18.069 1.00 78.44 221 ILE A CA 1
ATOM 1775 C C . ILE A 1 221 ? -9.471 8.264 16.932 1.00 78.44 221 ILE A C 1
ATOM 1777 O O . ILE A 1 221 ? -9.786 7.194 16.420 1.00 78.44 221 ILE A O 1
ATOM 1781 N N . LEU A 1 222 ? -9.984 9.415 16.485 1.00 75.38 222 LEU A N 1
ATOM 1782 C CA . LEU A 1 222 ? -10.957 9.460 15.389 1.00 75.38 222 LEU A CA 1
ATOM 1783 C C . LEU A 1 222 ? -10.376 8.920 14.081 1.00 75.38 222 LEU A C 1
ATOM 1785 O O . LEU A 1 222 ? -11.075 8.218 13.350 1.00 75.38 222 LEU A O 1
ATOM 1789 N N . ARG A 1 223 ? -9.103 9.223 13.796 1.00 70.25 223 ARG A N 1
ATOM 1790 C CA . ARG A 1 223 ? -8.396 8.680 12.630 1.00 70.25 223 ARG A CA 1
ATOM 1791 C C . ARG A 1 223 ? -8.236 7.169 12.729 1.00 70.25 223 ARG A C 1
ATOM 1793 O O . ARG A 1 223 ? -8.545 6.477 11.765 1.00 70.25 223 ARG A O 1
ATOM 1800 N N . GLU A 1 224 ? -7.820 6.660 13.884 1.00 72.81 224 GLU A N 1
ATOM 1801 C CA . GLU A 1 224 ? -7.700 5.222 14.118 1.00 72.81 224 GLU A CA 1
ATOM 1802 C C . GLU A 1 224 ? -9.049 4.511 13.966 1.00 72.81 224 GLU A C 1
ATOM 1804 O O . GLU A 1 224 ? -9.145 3.563 13.191 1.00 72.81 224 GLU A O 1
ATOM 1809 N N . ILE A 1 225 ? -10.112 5.003 14.612 1.00 78.38 225 ILE A N 1
ATOM 1810 C CA . ILE A 1 225 ? -11.467 4.447 14.486 1.00 78.38 225 ILE A CA 1
ATOM 1811 C C . ILE A 1 225 ? -11.902 4.425 13.019 1.00 78.38 225 ILE A C 1
ATOM 1813 O O . ILE A 1 225 ? -12.399 3.409 12.529 1.00 78.38 225 ILE A O 1
ATOM 1817 N N . TYR A 1 226 ? -11.722 5.539 12.305 1.00 74.44 226 TYR A N 1
ATOM 1818 C CA . TYR A 1 226 ? -12.080 5.636 10.893 1.00 74.44 226 TYR A CA 1
ATOM 1819 C C . TYR A 1 226 ? -11.316 4.607 10.049 1.00 74.44 226 TYR A C 1
ATOM 1821 O O . TYR A 1 226 ? -11.934 3.891 9.257 1.00 74.44 226 TYR A O 1
ATOM 1829 N N . HIS A 1 227 ? -10.004 4.474 10.259 1.00 64.19 227 HIS A N 1
ATOM 1830 C CA . HIS A 1 227 ? -9.161 3.494 9.569 1.00 64.19 227 HIS A CA 1
ATOM 1831 C C . HIS A 1 227 ? -9.562 2.054 9.894 1.00 64.19 227 HIS A C 1
ATOM 1833 O O . HIS A 1 227 ? -9.688 1.231 8.993 1.00 64.19 227 HIS A O 1
ATOM 1839 N N . MET A 1 228 ? -9.806 1.742 11.166 1.00 70.75 228 MET A N 1
ATOM 1840 C CA . MET A 1 228 ? -10.195 0.401 11.592 1.00 70.75 228 MET A CA 1
ATOM 1841 C C . MET A 1 228 ? -11.530 -0.005 10.970 1.00 70.75 228 MET A C 1
ATOM 1843 O O . MET A 1 228 ? -11.633 -1.091 10.400 1.00 70.75 228 MET A O 1
ATOM 1847 N N . VAL A 1 229 ? -12.533 0.880 11.008 1.00 73.88 229 VAL A N 1
ATOM 1848 C CA . VAL A 1 229 ? -13.859 0.600 10.439 1.00 73.88 229 VAL A CA 1
ATOM 1849 C C . VAL A 1 229 ? -13.777 0.397 8.933 1.00 73.88 229 VAL A C 1
ATOM 1851 O O . VAL A 1 229 ? -14.380 -0.529 8.404 1.00 73.88 229 VAL A O 1
ATOM 1854 N N . THR A 1 230 ? -13.049 1.246 8.222 1.00 65.06 230 THR A N 1
ATOM 1855 C CA . THR A 1 230 ? -12.954 1.158 6.759 1.00 65.06 230 THR A CA 1
ATOM 1856 C C . THR A 1 230 ? -12.135 -0.046 6.292 1.00 65.06 230 THR A C 1
ATOM 1858 O O . THR A 1 230 ? -12.499 -0.647 5.285 1.00 65.06 230 THR A O 1
ATOM 1861 N N . ALA A 1 231 ? -11.103 -0.451 7.040 1.00 61.22 231 ALA A N 1
ATOM 1862 C CA . ALA A 1 231 ? -10.273 -1.616 6.728 1.00 61.22 231 ALA A CA 1
ATOM 1863 C C . ALA A 1 231 ? -10.943 -2.967 7.038 1.00 61.22 231 ALA A C 1
ATOM 1865 O O . ALA A 1 231 ? -10.611 -3.964 6.407 1.00 61.22 231 ALA A O 1
ATOM 1866 N N . ALA A 1 232 ? -11.862 -3.022 8.007 1.00 60.31 232 ALA A N 1
ATOM 1867 C CA . ALA A 1 232 ? -12.539 -4.256 8.423 1.00 60.31 232 ALA A CA 1
ATOM 1868 C C . ALA A 1 232 ? -13.804 -4.594 7.604 1.00 60.31 232 ALA A C 1
ATOM 1870 O O . ALA A 1 232 ? -14.512 -5.548 7.925 1.00 60.31 232 ALA A O 1
ATOM 1871 N N . ARG A 1 233 ? -14.111 -3.829 6.550 1.00 58.34 233 ARG A N 1
ATOM 1872 C CA . ARG A 1 233 ? -15.209 -4.159 5.630 1.00 58.34 233 ARG A CA 1
ATOM 1873 C C . ARG A 1 233 ? -14.780 -5.289 4.679 1.00 58.34 233 ARG A C 1
ATOM 1875 O O . ARG A 1 233 ? -13.709 -5.164 4.087 1.00 58.34 233 ARG A O 1
ATOM 1882 N N . PRO A 1 234 ? -15.603 -6.333 4.454 1.00 46.28 234 PRO A N 1
ATOM 1883 C CA . PRO A 1 234 ? -15.363 -7.281 3.363 1.00 46.28 234 PRO A CA 1
ATOM 1884 C C . PRO A 1 234 ? -15.355 -6.525 2.013 1.00 46.28 234 PRO A C 1
ATOM 1886 O O . PRO A 1 234 ? -16.213 -5.677 1.760 1.00 46.28 234 PRO A O 1
ATOM 1889 N N . HIS A 1 235 ? -14.335 -6.757 1.185 1.00 48.53 235 HIS A N 1
ATOM 1890 C CA . HIS A 1 235 ? -13.991 -5.989 -0.032 1.00 48.53 235 HIS A CA 1
ATOM 1891 C C . HIS A 1 235 ? -15.028 -6.127 -1.184 1.00 48.53 235 HIS A C 1
ATOM 1893 O O . HIS A 1 235 ? -15.734 -7.131 -1.224 1.00 48.53 235 HIS A O 1
ATOM 1899 N N . PRO A 1 236 ? -15.045 -5.268 -2.237 1.00 46.69 236 PRO A N 1
ATOM 1900 C CA . PRO A 1 236 ? -15.020 -3.809 -2.292 1.00 46.69 236 PRO A CA 1
ATOM 1901 C C . PRO A 1 236 ? -16.412 -3.255 -2.662 1.00 46.69 236 PRO A C 1
ATOM 1903 O O . PRO A 1 236 ? -16.944 -3.543 -3.734 1.00 46.69 236 PRO A O 1
ATOM 1906 N N . ALA A 1 237 ? -16.942 -2.298 -1.907 1.00 39.62 237 ALA A N 1
ATOM 1907 C CA . ALA A 1 237 ? -17.663 -1.249 -2.623 1.00 39.62 237 ALA A CA 1
ATOM 1908 C C . ALA A 1 237 ? -16.589 -0.470 -3.396 1.00 39.62 237 ALA A C 1
ATOM 1910 O O . ALA A 1 237 ? -15.594 -0.038 -2.805 1.00 39.62 237 ALA A O 1
ATOM 1911 N N . LEU A 1 238 ? -16.739 -0.318 -4.716 1.00 41.88 238 LEU A N 1
ATOM 1912 C CA . LEU A 1 238 ? -16.041 0.760 -5.416 1.00 41.88 238 LEU A CA 1
ATOM 1913 C C . LEU A 1 238 ? -16.232 2.028 -4.570 1.00 41.88 238 LEU A C 1
ATOM 1915 O O . LEU A 1 238 ? -17.360 2.253 -4.115 1.00 41.88 238 LEU A O 1
ATOM 1919 N N . PRO A 1 239 ? -15.177 2.823 -4.308 1.00 43.56 239 PRO A N 1
ATOM 1920 C CA . PRO A 1 239 ? -15.388 4.106 -3.659 1.00 43.56 239 PRO A CA 1
ATOM 1921 C C . PRO A 1 239 ? -16.498 4.828 -4.423 1.00 43.56 239 PRO A C 1
ATOM 1923 O O . PRO A 1 239 ? -16.508 4.810 -5.662 1.00 43.56 239 PRO A O 1
ATOM 1926 N N . LEU A 1 240 ? -17.474 5.386 -3.698 1.00 39.28 240 LEU A N 1
ATOM 1927 C CA . LEU A 1 240 ? -18.554 6.131 -4.339 1.00 39.28 240 LEU A CA 1
ATOM 1928 C C . LEU A 1 240 ? -17.916 7.185 -5.246 1.00 39.28 240 LEU A C 1
ATOM 1930 O O . LEU A 1 240 ? -16.847 7.705 -4.933 1.00 39.28 240 LEU A O 1
ATOM 1934 N N . LYS A 1 241 ? -18.529 7.483 -6.393 1.00 37.84 241 LYS A N 1
ATOM 1935 C CA . LYS A 1 241 ? -17.987 8.438 -7.371 1.00 37.84 241 LYS A CA 1
ATOM 1936 C C . LYS A 1 241 ? -17.570 9.743 -6.660 1.00 37.84 241 LYS A C 1
ATOM 1938 O O . LYS A 1 241 ? -18.432 10.503 -6.234 1.00 37.84 241 LYS A O 1
ATOM 1943 N N . GLY A 1 242 ? -16.259 9.973 -6.517 1.00 45.03 242 GLY A N 1
ATOM 1944 C CA . GLY A 1 242 ? -15.680 11.118 -5.793 1.00 45.03 242 GLY A CA 1
ATOM 1945 C C . GLY A 1 242 ? -14.942 10.797 -4.480 1.00 45.03 242 GLY A C 1
ATOM 1946 O O . GLY A 1 242 ? -14.228 11.660 -3.981 1.00 45.03 242 GLY A O 1
ATOM 1947 N N . GLU A 1 243 ? -15.044 9.582 -3.939 1.00 53.56 243 GLU A N 1
ATOM 1948 C CA . GLU A 1 243 ? -14.320 9.149 -2.736 1.00 53.56 243 GLU A CA 1
ATOM 1949 C C . GLU A 1 243 ? -12.937 8.570 -3.084 1.00 53.56 243 GLU A C 1
ATOM 1951 O O . GLU A 1 243 ? -12.748 7.888 -4.094 1.00 53.56 243 GLU A O 1
ATOM 1956 N N . VAL A 1 244 ? -11.937 8.850 -2.245 1.00 61.38 244 VAL A N 1
ATOM 1957 C CA . VAL A 1 244 ? -10.594 8.265 -2.360 1.00 61.38 244 VAL A CA 1
ATOM 1958 C C . VAL A 1 244 ? -10.541 7.036 -1.454 1.00 61.38 244 VAL A C 1
ATOM 1960 O O . VAL A 1 244 ? -10.724 7.155 -0.246 1.00 61.38 244 VAL A O 1
ATOM 1963 N N . ALA A 1 245 ? -10.299 5.854 -2.026 1.00 68.06 245 ALA A N 1
ATOM 1964 C CA . ALA A 1 245 ? -10.124 4.630 -1.245 1.00 68.06 245 ALA A CA 1
ATOM 1965 C C . ALA A 1 245 ? -8.846 4.720 -0.399 1.00 68.06 245 ALA A C 1
ATOM 1967 O O . ALA A 1 245 ? -7.796 5.088 -0.928 1.00 68.06 245 ALA A O 1
ATOM 1968 N N . LEU A 1 246 ? -8.943 4.394 0.892 1.00 81.00 246 LEU A N 1
ATOM 1969 C CA . LEU A 1 246 ? -7.820 4.431 1.830 1.00 81.00 246 LEU A CA 1
ATOM 1970 C C . LEU A 1 246 ? -6.782 3.359 1.518 1.00 81.00 246 LEU A C 1
ATOM 1972 O O . LEU A 1 246 ? -7.120 2.275 1.052 1.00 81.00 246 LEU A O 1
ATOM 1976 N N . LEU A 1 247 ? -5.525 3.651 1.838 1.00 85.56 247 LEU A N 1
ATOM 1977 C CA . LEU A 1 247 ? -4.463 2.655 1.810 1.00 85.56 247 LEU A CA 1
ATOM 1978 C C . LEU A 1 247 ? -4.596 1.684 2.990 1.00 85.56 247 LEU A C 1
ATOM 1980 O O . LEU A 1 247 ? -4.931 2.085 4.105 1.00 85.56 247 LEU A O 1
ATOM 1984 N N . ALA A 1 248 ? -4.302 0.412 2.735 1.00 83.81 248 ALA A N 1
ATOM 1985 C CA . ALA A 1 248 ? -4.329 -0.653 3.727 1.00 83.81 248 ALA A CA 1
ATOM 1986 C C . ALA A 1 248 ? -3.244 -0.490 4.811 1.00 83.81 248 ALA A C 1
ATOM 1988 O O . ALA A 1 248 ? -2.190 0.127 4.611 1.00 83.81 248 ALA A O 1
ATOM 1989 N N . ARG A 1 249 ? -3.468 -1.115 5.971 1.00 74.62 249 ARG A N 1
ATOM 1990 C CA . ARG A 1 249 ? -2.476 -1.248 7.047 1.00 74.62 249 ARG A CA 1
ATOM 1991 C C . ARG A 1 249 ? -1.251 -1.997 6.524 1.00 74.62 249 ARG A C 1
ATOM 1993 O O . ARG A 1 249 ? -1.389 -2.994 5.821 1.00 74.62 249 ARG A O 1
ATOM 2000 N N . GLY A 1 250 ? -0.062 -1.498 6.853 1.00 81.69 250 GLY A N 1
ATOM 2001 C CA . GLY A 1 250 ? 1.212 -2.005 6.329 1.00 81.69 250 GLY A CA 1
ATOM 2002 C C . GLY A 1 250 ? 1.666 -1.333 5.027 1.00 81.69 250 GLY A C 1
ATOM 2003 O O . GLY A 1 250 ? 2.827 -1.470 4.646 1.00 81.69 250 GLY A O 1
ATOM 2004 N N . VAL A 1 251 ? 0.798 -0.555 4.373 1.00 89.12 251 VAL A N 1
ATOM 2005 C CA . VAL A 1 251 ? 1.196 0.411 3.335 1.00 89.12 251 VAL A CA 1
ATOM 2006 C C . VAL A 1 251 ? 1.530 1.764 3.965 1.00 89.12 251 VAL A C 1
ATOM 2008 O O . VAL A 1 251 ? 2.520 2.398 3.603 1.00 89.12 251 VAL A O 1
ATOM 2011 N N . VAL A 1 252 ? 0.718 2.189 4.936 1.00 84.75 252 VAL A N 1
ATOM 2012 C CA . VAL A 1 252 ? 0.982 3.371 5.763 1.00 84.75 252 VAL A CA 1
ATOM 2013 C C . VAL A 1 252 ? 1.806 2.956 6.982 1.00 84.75 252 VAL A C 1
ATOM 2015 O O . VAL A 1 252 ? 1.448 2.015 7.694 1.00 84.75 252 VAL A O 1
ATOM 2018 N N . SER A 1 253 ? 2.912 3.656 7.205 1.00 81.25 253 SER A N 1
ATOM 2019 C CA . SER A 1 253 ? 3.802 3.501 8.355 1.00 81.25 253 SER A CA 1
ATOM 2020 C C . SER A 1 253 ? 3.150 3.968 9.661 1.00 81.25 253 SER A C 1
ATOM 2022 O O . SER A 1 253 ? 2.251 4.809 9.652 1.00 81.25 253 SER A O 1
ATOM 2024 N N . LEU A 1 254 ? 3.677 3.510 10.803 1.00 75.38 254 LEU A N 1
ATOM 2025 C CA . LEU A 1 254 ? 3.228 3.942 12.137 1.00 75.38 254 LEU A CA 1
ATOM 2026 C C . LEU A 1 254 ? 3.379 5.455 12.377 1.00 75.38 254 LEU A C 1
ATOM 2028 O O . LEU A 1 254 ? 2.582 6.044 13.099 1.00 75.38 254 LEU A O 1
ATOM 2032 N N . ASP A 1 255 ? 4.360 6.097 11.740 1.00 77.81 255 ASP A N 1
ATOM 2033 C CA . ASP A 1 255 ? 4.573 7.550 11.785 1.00 77.81 255 ASP A CA 1
ATOM 2034 C C . ASP A 1 255 ? 3.671 8.331 10.803 1.00 77.81 255 ASP A C 1
ATOM 2036 O O . ASP A 1 255 ? 3.902 9.511 10.534 1.00 77.81 255 ASP A O 1
ATOM 2040 N N . ASN A 1 256 ? 2.631 7.682 10.266 1.00 81.12 256 ASN A N 1
ATOM 2041 C CA . ASN A 1 256 ? 1.692 8.237 9.294 1.00 81.12 256 ASN A CA 1
ATOM 2042 C C . ASN A 1 256 ? 2.381 8.730 8.008 1.00 81.12 256 ASN A C 1
ATOM 2044 O O . ASN A 1 256 ? 2.011 9.756 7.429 1.00 81.12 256 ASN A O 1
ATOM 2048 N N . THR A 1 257 ? 3.397 7.999 7.548 1.00 87.56 257 THR A N 1
ATOM 2049 C CA . THR A 1 257 ? 4.033 8.210 6.243 1.00 87.56 257 THR A CA 1
ATOM 2050 C C . THR A 1 257 ? 3.690 7.098 5.257 1.00 87.56 257 THR A C 1
ATOM 2052 O O . THR A 1 257 ? 3.342 5.985 5.642 1.00 87.56 257 THR A O 1
ATOM 2055 N N . VAL A 1 258 ? 3.789 7.393 3.963 1.00 92.38 258 VAL A N 1
ATOM 2056 C CA . VAL A 1 258 ? 3.663 6.402 2.889 1.00 92.38 258 VAL A CA 1
ATOM 2057 C C . VAL A 1 258 ? 4.737 6.631 1.831 1.00 92.38 258 VAL A C 1
ATOM 2059 O O . VAL A 1 258 ? 5.062 7.772 1.496 1.00 92.38 258 VAL A O 1
ATOM 2062 N N . ALA A 1 259 ? 5.286 5.539 1.297 1.00 95.06 259 ALA A N 1
ATOM 2063 C CA . ALA A 1 259 ? 6.216 5.555 0.175 1.00 95.06 259 ALA A CA 1
ATOM 2064 C C . ALA A 1 259 ? 5.450 5.450 -1.155 1.00 95.06 259 ALA A C 1
ATOM 2066 O O . ALA A 1 259 ? 4.891 4.399 -1.464 1.00 95.06 259 ALA A O 1
ATOM 2067 N N . ILE A 1 260 ? 5.446 6.517 -1.956 1.00 95.94 260 ILE A N 1
ATOM 2068 C CA . ILE A 1 260 ? 4.786 6.563 -3.269 1.00 95.94 260 ILE A CA 1
ATOM 2069 C C . ILE A 1 260 ? 5.817 6.761 -4.379 1.00 95.94 260 ILE A C 1
ATOM 2071 O O . ILE A 1 260 ? 6.793 7.490 -4.217 1.00 95.94 260 ILE A O 1
ATOM 2075 N N . ARG A 1 261 ? 5.588 6.135 -5.533 1.00 96.19 261 ARG A N 1
ATOM 2076 C CA . ARG A 1 261 ? 6.306 6.380 -6.787 1.00 96.19 261 ARG A CA 1
ATOM 2077 C C . ARG A 1 261 ? 5.309 6.648 -7.908 1.00 96.19 261 ARG A C 1
ATOM 2079 O O . ARG A 1 261 ? 4.434 5.823 -8.166 1.00 96.19 261 ARG A O 1
ATOM 2086 N N . VAL A 1 262 ? 5.488 7.756 -8.624 1.00 96.88 262 VAL A N 1
ATOM 2087 C CA . VAL A 1 262 ? 4.830 7.953 -9.921 1.00 96.88 262 VAL A CA 1
ATOM 2088 C C . VAL A 1 262 ? 5.683 7.256 -10.979 1.00 96.88 262 VAL A C 1
ATOM 2090 O O . VAL A 1 262 ? 6.810 7.673 -11.248 1.00 96.88 262 VAL A O 1
ATOM 2093 N N . THR A 1 263 ? 5.188 6.152 -11.533 1.00 94.50 263 THR A N 1
ATOM 2094 C CA . THR A 1 263 ? 5.981 5.302 -12.435 1.00 94.50 263 THR A CA 1
ATOM 2095 C C . THR A 1 263 ? 6.050 5.851 -13.860 1.00 94.50 263 THR A C 1
ATOM 2097 O O . THR A 1 263 ? 5.069 6.373 -14.387 1.00 94.50 263 THR A O 1
ATOM 2100 N N . ALA A 1 264 ? 7.210 5.685 -14.500 1.00 92.88 264 ALA A N 1
ATOM 2101 C CA . ALA A 1 264 ? 7.384 5.867 -15.943 1.00 92.88 264 ALA A CA 1
ATOM 2102 C C . ALA A 1 264 ? 7.301 4.538 -16.723 1.00 92.88 264 ALA A C 1
ATOM 2104 O O . ALA A 1 264 ? 7.342 4.546 -17.950 1.00 92.88 264 ALA A O 1
ATOM 2105 N N . HIS A 1 265 ? 7.200 3.393 -16.035 1.00 91.75 265 HIS A N 1
ATOM 2106 C CA . HIS A 1 265 ? 7.179 2.081 -16.676 1.00 91.75 265 HIS A CA 1
ATOM 2107 C C . HIS A 1 265 ? 5.833 1.867 -17.393 1.00 91.75 265 HIS A C 1
ATOM 2109 O O . HIS A 1 265 ? 4.800 1.882 -16.715 1.00 91.75 265 HIS A O 1
ATOM 2115 N N . PRO A 1 266 ? 5.806 1.617 -18.720 1.00 90.38 266 PRO A N 1
ATOM 2116 C CA . PRO A 1 266 ? 4.563 1.559 -19.494 1.00 90.38 266 PRO A CA 1
ATOM 2117 C C . PRO A 1 266 ? 3.534 0.582 -18.920 1.00 90.38 266 PRO A C 1
ATOM 2119 O O . PRO A 1 266 ? 2.389 0.958 -18.695 1.00 90.38 266 PRO A O 1
ATOM 2122 N N . PHE A 1 267 ? 3.963 -0.635 -18.570 1.00 89.94 267 PHE A N 1
ATOM 2123 C CA . PHE A 1 267 ? 3.076 -1.644 -17.983 1.00 89.94 267 PHE A CA 1
ATOM 2124 C C . PHE A 1 267 ? 2.474 -1.201 -16.637 1.00 89.94 267 PHE A C 1
ATOM 2126 O O . PHE A 1 267 ? 1.267 -1.313 -16.433 1.00 89.94 267 PHE A O 1
ATOM 2133 N N . LEU A 1 268 ? 3.294 -0.651 -15.728 1.00 92.19 268 LEU A N 1
ATOM 2134 C CA . LEU A 1 268 ? 2.831 -0.229 -14.401 1.00 92.19 268 LEU A CA 1
ATOM 2135 C C . LEU A 1 268 ? 1.923 0.996 -14.495 1.00 92.19 268 LEU A C 1
ATOM 2137 O O . LEU A 1 268 ? 0.966 1.126 -13.733 1.00 92.19 268 LEU A O 1
ATOM 2141 N N . LYS A 1 269 ? 2.203 1.891 -15.442 1.00 92.38 269 LYS A N 1
ATOM 2142 C CA . LYS A 1 269 ? 1.335 3.023 -15.735 1.00 92.38 269 LYS A CA 1
ATOM 2143 C C . LYS A 1 269 ? -0.024 2.528 -16.234 1.00 92.38 269 LYS A C 1
ATOM 2145 O O . LYS A 1 269 ? -1.033 2.835 -15.611 1.00 92.38 269 LYS A O 1
ATOM 2150 N N . SER A 1 270 ? -0.058 1.673 -17.257 1.00 85.25 270 SER A N 1
ATOM 2151 C CA . SER A 1 270 ? -1.316 1.172 -17.823 1.00 85.25 270 SER A CA 1
ATOM 2152 C C . SER A 1 270 ? -2.143 0.341 -16.837 1.00 85.25 270 SER A C 1
ATOM 2154 O O . SER A 1 270 ? -3.368 0.475 -16.812 1.00 85.25 270 SER A O 1
ATOM 2156 N N . ILE A 1 271 ? -1.511 -0.499 -16.009 1.00 86.19 271 ILE A N 1
ATOM 2157 C CA . ILE A 1 271 ? -2.239 -1.294 -15.008 1.00 86.19 271 ILE A CA 1
ATOM 2158 C C . ILE A 1 271 ? -2.824 -0.409 -13.906 1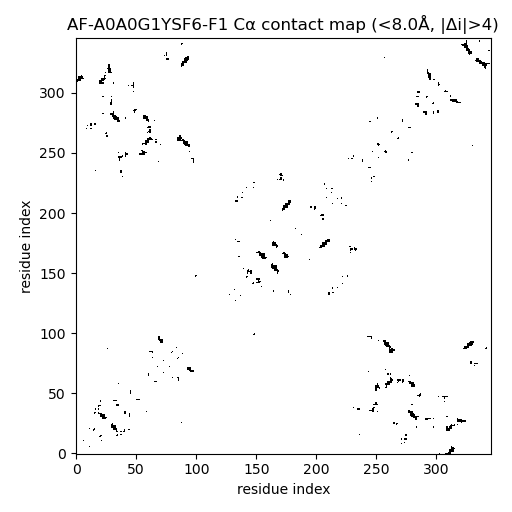.00 86.19 271 ILE A C 1
ATOM 2160 O O . ILE A 1 271 ? -3.978 -0.598 -13.537 1.00 86.19 271 ILE A O 1
ATOM 2164 N N . THR A 1 272 ? -2.082 0.593 -13.420 1.00 89.19 272 THR A N 1
ATOM 2165 C CA . THR A 1 272 ? -2.566 1.490 -12.357 1.00 89.19 272 THR A CA 1
ATOM 2166 C C . THR A 1 272 ? -3.598 2.499 -12.862 1.00 89.19 272 THR A C 1
ATOM 2168 O O . THR A 1 272 ? -4.533 2.823 -12.132 1.00 89.19 272 THR A O 1
ATOM 2171 N N . GLU A 1 273 ? -3.501 2.944 -14.120 1.00 84.62 273 GLU A N 1
ATOM 2172 C CA . GLU A 1 273 ? -4.540 3.748 -14.781 1.00 84.62 273 GLU A CA 1
ATOM 2173 C C . GLU A 1 273 ? -5.860 2.982 -14.879 1.00 84.62 273 GLU A C 1
ATOM 2175 O O . GLU A 1 273 ? -6.900 3.513 -14.492 1.00 84.62 273 GLU A O 1
ATOM 2180 N N . LYS A 1 274 ? -5.826 1.725 -15.347 1.00 78.38 274 LYS A N 1
ATOM 2181 C CA . LYS A 1 274 ? -7.032 0.891 -15.470 1.00 78.38 274 LYS A CA 1
ATOM 2182 C C . LYS A 1 274 ? -7.580 0.428 -14.124 1.00 78.38 274 LYS A C 1
ATOM 2184 O O . LYS A 1 274 ? -8.794 0.360 -13.968 1.00 78.38 274 LYS A O 1
ATOM 2189 N N . LEU A 1 275 ? -6.707 0.119 -13.165 1.00 82.69 275 LEU A N 1
ATOM 2190 C CA . LEU A 1 275 ? -7.110 -0.230 -11.804 1.00 82.69 275 LEU A CA 1
ATOM 2191 C C . LEU A 1 275 ? -7.796 0.955 -11.109 1.00 82.69 275 LEU A C 1
ATOM 2193 O O . LEU A 1 275 ? -8.677 0.759 -10.277 1.00 82.69 275 LEU A O 1
ATOM 2197 N N . GLY A 1 276 ? -7.385 2.188 -11.428 1.00 81.75 276 GLY A N 1
ATOM 2198 C CA . GLY A 1 276 ? -7.920 3.405 -10.814 1.00 81.75 276 GLY A CA 1
ATOM 2199 C C . GLY A 1 276 ? -7.572 3.550 -9.328 1.00 81.75 276 GLY A C 1
ATOM 2200 O O . GLY A 1 276 ? -8.059 4.471 -8.668 1.00 81.75 276 GLY A O 1
ATOM 2201 N N . ARG A 1 277 ? -6.724 2.660 -8.804 1.00 88.00 277 ARG A N 1
ATOM 2202 C CA . ARG A 1 277 ? -6.275 2.598 -7.412 1.00 88.00 277 ARG A CA 1
ATOM 2203 C C . ARG A 1 277 ? -4.754 2.437 -7.366 1.00 88.00 277 ARG A C 1
ATOM 2205 O O . ARG A 1 277 ? -4.163 1.951 -8.334 1.00 88.00 277 ARG A O 1
ATOM 2212 N N . PRO A 1 278 ? -4.108 2.839 -6.264 1.00 94.38 278 PRO A N 1
ATOM 2213 C CA . PRO A 1 278 ? -2.681 2.633 -6.099 1.00 94.38 278 PRO A CA 1
ATOM 2214 C C . PRO A 1 278 ? -2.333 1.143 -6.009 1.00 94.38 278 PRO A C 1
ATOM 2216 O O . PRO A 1 278 ? -3.086 0.349 -5.448 1.00 94.38 278 PRO A O 1
ATOM 2219 N N . LEU A 1 279 ? -1.173 0.766 -6.540 1.00 96.44 279 LEU A N 1
ATOM 2220 C CA . LEU A 1 279 ? -0.710 -0.621 -6.582 1.00 96.44 279 LEU A CA 1
ATOM 2221 C C . LEU A 1 279 ? 0.492 -0.791 -5.655 1.00 96.44 279 LEU A C 1
ATOM 2223 O O . LEU A 1 279 ? 1.479 -0.070 -5.791 1.00 96.44 279 LEU A O 1
ATOM 2227 N N . VAL A 1 280 ? 0.454 -1.757 -4.739 1.00 96.50 280 VAL A N 1
ATOM 2228 C CA . VAL A 1 280 ? 1.664 -2.185 -4.023 1.00 96.50 280 VAL A CA 1
ATOM 2229 C C . VAL A 1 280 ? 2.654 -2.746 -5.037 1.00 96.50 280 VAL A C 1
ATOM 2231 O O . VAL A 1 280 ? 2.274 -3.562 -5.868 1.00 96.50 280 VAL A O 1
ATOM 2234 N N . ALA A 1 281 ? 3.926 -2.362 -4.962 1.00 92.94 281 ALA A N 1
ATOM 2235 C CA . ALA A 1 281 ? 4.959 -2.927 -5.831 1.00 92.94 281 ALA A CA 1
ATOM 2236 C C . ALA A 1 281 ? 6.269 -3.131 -5.069 1.00 92.94 281 ALA A C 1
ATOM 2238 O O . ALA A 1 281 ? 7.172 -2.305 -5.123 1.00 92.94 281 ALA A O 1
ATOM 2239 N N . THR A 1 282 ? 6.394 -4.239 -4.349 1.00 89.50 282 THR A N 1
ATOM 2240 C CA . THR A 1 282 ? 7.647 -4.615 -3.676 1.00 89.50 282 THR A CA 1
ATOM 2241 C C . THR A 1 282 ? 8.431 -5.602 -4.541 1.00 89.50 282 THR A C 1
ATOM 2243 O O . THR A 1 282 ? 7.846 -6.230 -5.408 1.00 89.50 282 THR A O 1
ATOM 2246 N N . SER A 1 283 ? 9.742 -5.758 -4.355 1.00 85.81 283 SER A N 1
ATOM 2247 C CA . SER A 1 283 ? 10.548 -6.724 -5.124 1.00 85.81 283 SER A CA 1
ATOM 2248 C C . SER A 1 283 ? 9.974 -8.149 -5.015 1.00 85.81 283 SER A C 1
ATOM 2250 O O . SER A 1 283 ? 9.476 -8.543 -3.959 1.00 85.81 283 SER A O 1
ATOM 2252 N N . ALA A 1 284 ? 10.011 -8.938 -6.087 1.00 79.56 284 ALA A N 1
ATOM 2253 C CA . ALA A 1 284 ? 9.438 -10.288 -6.143 1.00 79.56 284 ALA A CA 1
ATOM 2254 C C . ALA A 1 284 ? 10.386 -11.354 -5.568 1.00 79.56 284 ALA A C 1
ATOM 2256 O O . ALA A 1 284 ? 10.745 -12.311 -6.236 1.00 79.56 284 ALA A O 1
ATOM 2257 N N . ASN A 1 285 ? 10.812 -11.175 -4.323 1.00 76.81 285 ASN A N 1
ATOM 2258 C CA . ASN A 1 285 ? 11.692 -12.086 -3.593 1.00 76.81 285 ASN A CA 1
ATOM 2259 C C . ASN A 1 285 ? 11.139 -12.373 -2.191 1.00 76.81 285 ASN A C 1
ATOM 2261 O O . ASN A 1 285 ? 10.466 -11.525 -1.594 1.00 76.81 285 ASN A O 1
ATOM 2265 N N . ALA A 1 286 ? 11.457 -13.536 -1.627 1.00 68.38 286 ALA A N 1
ATOM 2266 C CA . ALA A 1 286 ? 11.278 -13.758 -0.194 1.00 68.38 286 ALA A CA 1
ATOM 2267 C C . ALA A 1 286 ? 12.158 -12.786 0.618 1.00 68.38 286 ALA A C 1
ATOM 2269 O O . ALA A 1 286 ? 13.157 -12.271 0.102 1.00 68.38 286 ALA A O 1
ATOM 2270 N N . ALA A 1 287 ? 11.799 -12.503 1.875 1.00 65.62 287 ALA A N 1
ATOM 2271 C CA . ALA A 1 287 ? 12.618 -11.653 2.739 1.00 65.62 287 ALA A CA 1
ATOM 2272 C C . ALA A 1 287 ? 14.076 -12.154 2.790 1.00 65.62 287 ALA A C 1
ATOM 2274 O O . ALA A 1 287 ? 14.333 -13.321 3.064 1.00 65.62 287 ALA A O 1
ATOM 2275 N N . GLY A 1 288 ? 15.027 -11.265 2.485 1.00 60.81 288 GLY A N 1
ATOM 2276 C CA . GLY A 1 288 ? 16.460 -11.584 2.445 1.00 60.81 288 GLY A CA 1
ATOM 2277 C C . GLY A 1 288 ? 16.967 -12.247 1.155 1.00 60.81 288 GLY A C 1
ATOM 2278 O O . GLY A 1 288 ? 18.176 -12.365 0.995 1.00 60.81 288 GLY A O 1
ATOM 2279 N N . GLY A 1 289 ? 16.092 -12.640 0.220 1.00 66.88 289 GLY A N 1
ATOM 2280 C CA . GLY A 1 289 ? 16.496 -13.185 -1.084 1.00 66.88 289 GLY A CA 1
ATOM 2281 C C . GLY A 1 289 ? 17.008 -12.116 -2.060 1.00 66.88 289 GLY A C 1
ATOM 2282 O O . GLY A 1 289 ? 16.758 -10.926 -1.872 1.00 66.88 289 GLY A O 1
ATOM 2283 N N . GLY A 1 290 ? 17.693 -12.526 -3.129 1.00 77.62 290 GLY A N 1
ATOM 2284 C CA . GLY A 1 290 ? 18.094 -11.622 -4.217 1.00 77.62 290 GLY A CA 1
ATOM 2285 C C . GLY A 1 290 ? 16.915 -11.177 -5.092 1.00 77.62 290 GLY A C 1
ATOM 2286 O O . GLY A 1 290 ? 15.863 -11.815 -5.100 1.00 77.62 290 GLY A O 1
ATOM 2287 N N . ASP A 1 291 ? 17.084 -10.080 -5.833 1.00 84.94 291 ASP A N 1
ATOM 2288 C CA . ASP A 1 291 ? 16.088 -9.607 -6.801 1.00 84.94 291 ASP A CA 1
ATOM 2289 C C . ASP A 1 291 ? 15.856 -10.622 -7.934 1.00 84.94 291 ASP A C 1
ATOM 2291 O O . ASP A 1 291 ? 16.793 -11.252 -8.429 1.00 84.94 291 ASP A O 1
ATOM 2295 N N . CYS A 1 292 ? 14.603 -10.748 -8.380 1.00 90.12 292 CYS A N 1
ATOM 2296 C CA . CYS A 1 292 ? 14.228 -11.623 -9.492 1.00 90.12 292 CYS A CA 1
ATOM 2297 C C . CYS A 1 292 ? 14.233 -10.859 -10.819 1.00 90.12 292 CYS A C 1
ATOM 2299 O O . CYS A 1 292 ? 13.603 -9.811 -10.936 1.00 90.12 292 CYS A O 1
ATOM 2301 N N . TYR A 1 293 ? 14.895 -11.408 -11.837 1.00 93.31 293 TYR A N 1
ATOM 2302 C CA . TYR A 1 293 ? 15.013 -10.790 -13.168 1.00 93.31 293 TYR A CA 1
ATOM 2303 C C . TYR A 1 293 ? 14.345 -11.612 -14.277 1.00 93.31 293 TYR A C 1
ATOM 2305 O O . TYR A 1 293 ? 14.464 -11.269 -15.444 1.00 93.31 293 TYR A O 1
ATOM 2313 N N . SER A 1 294 ? 13.634 -12.685 -13.936 1.00 93.81 294 SER A N 1
ATOM 2314 C CA . SER A 1 294 ? 12.830 -13.487 -14.863 1.00 93.81 294 SER A CA 1
ATOM 2315 C C . SER A 1 294 ? 11.649 -14.114 -14.122 1.00 93.81 294 SER A C 1
ATOM 2317 O O . SER A 1 294 ? 11.704 -14.285 -12.899 1.00 93.81 294 SER A O 1
ATOM 2319 N N . ALA A 1 295 ? 10.601 -14.503 -14.852 1.00 92.69 295 ALA A N 1
ATOM 2320 C CA . ALA A 1 295 ? 9.489 -15.248 -14.267 1.00 92.69 295 ALA A CA 1
ATOM 2321 C C . ALA A 1 295 ? 9.943 -16.591 -13.685 1.00 92.69 295 ALA A C 1
ATOM 2323 O O . ALA A 1 295 ? 9.518 -16.948 -12.592 1.00 92.69 295 ALA A O 1
ATOM 2324 N N . ALA A 1 296 ? 10.875 -17.288 -14.343 1.00 93.44 296 ALA A N 1
ATOM 2325 C CA . ALA A 1 296 ? 11.461 -18.522 -13.821 1.00 93.44 296 ALA A CA 1
ATOM 2326 C C . ALA A 1 296 ? 12.145 -18.317 -12.455 1.00 93.44 296 ALA A C 1
ATOM 2328 O O . ALA A 1 296 ? 11.958 -19.122 -11.544 1.00 93.44 296 ALA A O 1
ATOM 2329 N N . ALA A 1 297 ? 12.882 -17.212 -12.275 1.00 92.75 297 ALA A N 1
ATOM 2330 C CA . ALA A 1 297 ? 13.477 -16.874 -10.983 1.00 92.75 297 ALA A CA 1
ATOM 2331 C C . ALA A 1 297 ? 12.404 -16.583 -9.918 1.00 92.75 297 ALA A C 1
ATOM 2333 O O . ALA A 1 297 ? 12.531 -17.038 -8.782 1.00 92.75 297 ALA A O 1
ATOM 2334 N N . ALA A 1 298 ? 11.323 -15.888 -10.290 1.00 92.44 298 ALA A N 1
ATOM 2335 C CA . ALA A 1 298 ? 10.199 -15.646 -9.387 1.00 92.44 298 ALA A CA 1
ATOM 2336 C C . ALA A 1 298 ? 9.479 -16.952 -8.997 1.00 92.44 298 ALA A C 1
ATOM 2338 O O . ALA A 1 298 ? 9.188 -17.161 -7.822 1.00 92.44 298 ALA A O 1
ATOM 2339 N N . VAL A 1 299 ? 9.249 -17.864 -9.947 1.00 93.56 299 VAL A N 1
ATOM 2340 C CA . VAL A 1 299 ? 8.690 -19.201 -9.679 1.00 93.56 299 VAL A CA 1
ATOM 2341 C C . VAL A 1 299 ? 9.577 -19.946 -8.687 1.00 93.56 299 VAL A C 1
ATOM 2343 O O . VAL A 1 299 ? 9.085 -20.400 -7.657 1.00 93.56 299 VAL A O 1
ATOM 2346 N N . ALA A 1 300 ? 10.888 -20.003 -8.936 1.00 92.44 300 ALA A N 1
ATOM 2347 C CA . ALA A 1 300 ? 11.833 -20.666 -8.043 1.00 92.44 300 ALA A CA 1
ATOM 2348 C C . ALA A 1 300 ? 11.818 -20.075 -6.621 1.00 92.44 300 ALA A C 1
ATOM 2350 O O . ALA A 1 300 ? 11.930 -20.819 -5.647 1.00 92.44 300 ALA A O 1
ATOM 2351 N N . ALA A 1 301 ? 11.626 -18.758 -6.493 1.00 90.19 301 ALA A N 1
ATOM 2352 C CA . ALA A 1 301 ? 11.566 -18.074 -5.204 1.00 90.19 301 ALA A CA 1
ATOM 2353 C C . ALA A 1 301 ? 10.315 -18.424 -4.371 1.00 90.19 301 ALA A C 1
ATOM 2355 O O . ALA A 1 301 ? 10.390 -18.404 -3.137 1.00 90.19 301 ALA A O 1
ATOM 2356 N N . PHE A 1 302 ? 9.183 -18.739 -5.015 1.00 91.56 302 PHE A N 1
ATOM 2357 C CA . PHE A 1 302 ? 7.887 -18.904 -4.339 1.00 91.56 302 PHE A CA 1
ATOM 2358 C C . PHE A 1 302 ? 7.299 -20.322 -4.379 1.00 91.56 302 PHE A C 1
ATOM 2360 O O . PHE A 1 302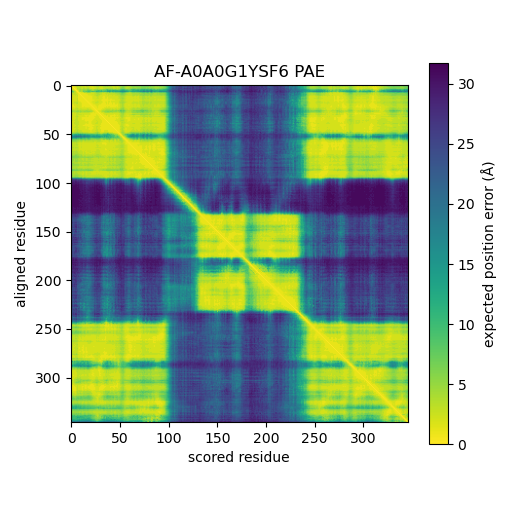 ? 6.483 -20.639 -3.520 1.00 91.56 302 PHE A O 1
ATOM 2367 N N . GLN A 1 303 ? 7.709 -21.196 -5.303 1.00 90.94 303 GLN A N 1
ATOM 2368 C CA . GLN A 1 303 ? 7.064 -22.502 -5.542 1.00 90.94 303 GLN A CA 1
ATOM 2369 C C . GLN A 1 303 ? 6.978 -23.432 -4.317 1.00 90.94 303 GLN A C 1
ATOM 2371 O O . GLN A 1 303 ? 6.044 -24.221 -4.221 1.00 90.94 303 GLN A O 1
ATOM 2376 N N . ASN A 1 304 ? 7.913 -23.315 -3.368 1.00 88.25 304 ASN A N 1
ATOM 2377 C CA . ASN A 1 304 ? 7.977 -24.152 -2.161 1.00 88.25 304 ASN A CA 1
ATOM 2378 C C . ASN A 1 304 ? 7.517 -23.417 -0.891 1.00 88.25 304 ASN A C 1
ATOM 2380 O O . ASN A 1 304 ? 7.778 -23.870 0.222 1.00 88.25 304 ASN A O 1
ATOM 2384 N N . ARG A 1 305 ? 6.885 -22.249 -1.035 1.00 86.62 305 ARG A N 1
ATOM 2385 C CA . ARG A 1 305 ? 6.373 -21.467 0.094 1.00 86.62 305 ARG A CA 1
ATOM 2386 C C . ARG A 1 305 ? 4.945 -21.885 0.428 1.00 86.62 305 ARG A C 1
ATOM 2388 O O . ARG A 1 305 ? 4.185 -22.272 -0.461 1.00 86.62 305 ARG A O 1
ATOM 2395 N N . ALA A 1 306 ? 4.591 -21.748 1.707 1.00 89.25 306 ALA A N 1
ATOM 2396 C CA . ALA A 1 306 ? 3.234 -21.986 2.196 1.00 89.25 306 ALA A CA 1
ATOM 2397 C C . ALA A 1 306 ? 2.220 -21.030 1.548 1.00 89.25 306 ALA A C 1
ATOM 2399 O O . ALA A 1 306 ? 1.127 -21.438 1.175 1.00 89.25 306 ALA A O 1
ATOM 2400 N N . GLU A 1 307 ? 2.618 -19.769 1.373 1.00 91.94 307 GLU A N 1
ATOM 2401 C CA . GLU A 1 307 ? 1.835 -18.742 0.692 1.00 91.94 307 GLU A CA 1
ATOM 2402 C C . GLU A 1 307 ? 2.556 -18.327 -0.588 1.00 91.94 307 GLU A C 1
ATOM 2404 O O . GLU A 1 307 ? 3.746 -18.004 -0.572 1.00 91.94 307 GLU A O 1
ATOM 2409 N N . GLN A 1 308 ? 1.830 -18.338 -1.703 1.00 94.75 308 GLN A N 1
ATOM 2410 C CA . GLN A 1 308 ? 2.379 -18.089 -3.035 1.00 94.75 308 GLN A CA 1
ATOM 2411 C C . GLN A 1 308 ? 1.610 -16.972 -3.739 1.00 94.75 308 GLN A C 1
ATOM 2413 O O . GLN A 1 308 ? 0.416 -16.790 -3.477 1.00 94.75 308 GLN A O 1
ATOM 2418 N N . PRO A 1 309 ? 2.248 -16.260 -4.684 1.00 95.94 309 PRO A N 1
ATOM 2419 C CA . PRO A 1 309 ? 1.533 -15.368 -5.579 1.00 95.94 309 PRO A CA 1
ATOM 2420 C C . PRO A 1 309 ? 0.443 -16.111 -6.356 1.00 95.94 309 PRO A C 1
ATOM 2422 O O . PRO A 1 309 ? 0.615 -17.264 -6.774 1.00 95.94 309 PRO A O 1
ATOM 2425 N N . ASP A 1 310 ? -0.678 -15.438 -6.606 1.00 97.00 310 ASP A N 1
ATOM 2426 C CA . ASP A 1 310 ? -1.741 -16.022 -7.423 1.00 97.00 310 ASP A CA 1
ATOM 2427 C C . ASP A 1 310 ? -1.315 -16.099 -8.888 1.00 97.00 310 ASP A C 1
ATOM 2429 O O . ASP A 1 310 ? -1.562 -17.114 -9.540 1.00 97.00 310 ASP A O 1
ATOM 2433 N N . ILE A 1 311 ? -0.656 -15.047 -9.385 1.00 96.62 311 ILE A N 1
ATOM 2434 C CA . ILE A 1 311 ? -0.297 -14.876 -10.795 1.00 96.62 311 ILE A CA 1
ATOM 2435 C C . ILE A 1 311 ? 1.168 -14.447 -10.928 1.00 96.62 311 ILE A C 1
ATOM 2437 O O . ILE A 1 311 ? 1.630 -13.576 -10.196 1.00 96.62 311 ILE A O 1
ATOM 2441 N N . ILE A 1 312 ? 1.878 -15.011 -11.904 1.00 96.25 312 ILE A N 1
ATOM 2442 C CA . ILE A 1 312 ? 3.175 -14.536 -12.392 1.00 96.25 312 ILE A CA 1
ATOM 2443 C C . ILE A 1 312 ? 3.037 -14.206 -13.875 1.00 96.25 312 ILE A C 1
ATOM 2445 O O . ILE A 1 312 ? 2.672 -15.069 -14.671 1.00 96.25 312 ILE A O 1
ATOM 2449 N N . LEU A 1 313 ? 3.327 -12.960 -14.243 1.00 93.44 313 LEU A N 1
ATOM 2450 C CA . LEU A 1 313 ? 3.412 -12.539 -15.638 1.00 93.44 313 LEU A CA 1
ATOM 2451 C C . LEU A 1 313 ? 4.815 -12.831 -16.157 1.00 93.44 313 LEU A C 1
ATOM 2453 O O . LEU A 1 313 ? 5.783 -12.341 -15.582 1.00 93.44 313 LEU A O 1
ATOM 2457 N N . ASP A 1 314 ? 4.931 -13.604 -17.229 1.00 92.38 314 ASP A N 1
ATOM 2458 C CA . ASP A 1 314 ? 6.204 -13.856 -17.889 1.00 92.38 314 ASP A CA 1
ATOM 2459 C C . ASP A 1 314 ? 6.456 -12.819 -18.981 1.00 92.38 314 ASP A C 1
ATOM 2461 O O . ASP A 1 314 ? 5.854 -12.841 -20.049 1.00 92.38 314 ASP A O 1
ATOM 2465 N N . TYR A 1 315 ? 7.347 -11.883 -18.668 1.00 88.44 315 TYR A N 1
ATOM 2466 C CA . TYR A 1 315 ? 7.831 -10.833 -19.562 1.00 88.44 315 TYR A CA 1
ATOM 2467 C C . TYR A 1 315 ? 9.269 -11.099 -20.035 1.00 88.44 315 TYR A C 1
ATOM 2469 O O . TYR A 1 315 ? 9.955 -10.189 -20.502 1.00 88.44 315 TYR A O 1
ATOM 2477 N N . GLY A 1 316 ? 9.752 -12.335 -19.878 1.00 90.31 316 GLY A N 1
ATOM 2478 C CA . GLY A 1 316 ? 11.126 -12.709 -20.174 1.00 90.31 316 GLY A CA 1
ATOM 2479 C C . GLY A 1 316 ? 12.132 -12.145 -19.167 1.00 90.31 316 GLY A C 1
ATOM 2480 O O . GLY A 1 316 ? 11.798 -11.791 -18.027 1.00 90.31 316 GLY A O 1
ATOM 2481 N N . ALA A 1 317 ? 13.397 -12.104 -19.587 1.00 92.88 317 ALA A N 1
ATOM 2482 C CA . ALA A 1 317 ? 14.498 -11.608 -18.773 1.00 92.88 317 ALA A CA 1
ATOM 2483 C C . ALA A 1 317 ? 14.553 -10.072 -18.775 1.00 92.88 317 ALA A C 1
ATOM 2485 O O . ALA A 1 317 ? 14.575 -9.439 -19.830 1.00 92.88 317 ALA A O 1
ATOM 2486 N N . LEU A 1 318 ? 14.628 -9.473 -17.587 1.00 91.38 318 LEU A N 1
ATOM 2487 C CA . LEU A 1 318 ? 14.792 -8.034 -17.406 1.00 91.38 318 LEU A CA 1
ATOM 2488 C C . LEU A 1 318 ? 16.277 -7.658 -17.310 1.00 91.38 318 LEU A C 1
ATOM 2490 O O . LEU A 1 318 ? 17.059 -8.382 -16.684 1.00 91.38 318 LEU A O 1
ATOM 2494 N N . PRO A 1 319 ? 16.682 -6.501 -17.864 1.00 89.50 319 PRO A N 1
ATOM 2495 C CA . PRO A 1 319 ? 18.025 -5.981 -17.661 1.00 89.50 319 PRO A CA 1
ATOM 2496 C C . PRO A 1 319 ? 18.238 -5.626 -16.186 1.00 89.50 319 PRO A C 1
ATOM 2498 O O . PRO A 1 319 ? 17.360 -5.056 -15.539 1.00 89.50 319 PRO A O 1
ATOM 2501 N N . LYS A 1 320 ? 19.433 -5.906 -15.661 1.00 87.56 320 LYS A N 1
ATOM 2502 C CA . LYS A 1 320 ? 19.791 -5.513 -14.295 1.00 87.56 320 LYS A CA 1
ATOM 2503 C C . LYS A 1 320 ? 19.983 -4.004 -14.229 1.00 87.56 320 LYS A C 1
ATOM 2505 O O . LYS A 1 320 ? 20.887 -3.470 -14.871 1.00 87.56 320 LYS A O 1
ATOM 2510 N N . ARG A 1 321 ? 19.153 -3.322 -13.442 1.00 85.62 321 ARG A N 1
ATOM 2511 C CA . ARG A 1 321 ? 19.278 -1.885 -13.176 1.00 85.62 321 ARG A CA 1
ATOM 2512 C C . ARG A 1 321 ? 19.409 -1.622 -11.676 1.00 85.62 321 ARG A C 1
ATOM 2514 O O . ARG A 1 321 ? 18.893 -2.413 -10.885 1.00 85.62 321 ARG A O 1
ATOM 2521 N N . PRO A 1 322 ? 20.086 -0.532 -11.268 1.00 84.44 322 PRO A N 1
ATOM 2522 C CA . PRO A 1 322 ? 20.132 -0.131 -9.868 1.00 84.44 322 PRO A CA 1
ATOM 2523 C C . PRO A 1 322 ? 18.723 0.051 -9.286 1.00 84.44 322 PRO A C 1
ATOM 2525 O O . PRO A 1 322 ? 17.792 0.390 -10.019 1.00 84.44 322 PRO A O 1
ATOM 2528 N N . PRO A 1 323 ? 18.546 -0.120 -7.965 1.00 85.56 323 PRO A N 1
ATOM 2529 C CA . PRO A 1 323 ? 17.266 0.142 -7.325 1.00 85.56 323 PRO A CA 1
ATOM 2530 C C . PRO A 1 323 ? 16.875 1.618 -7.463 1.00 85.56 323 PRO A C 1
ATOM 2532 O O . PRO A 1 323 ? 17.718 2.492 -7.665 1.00 85.56 323 PRO A O 1
ATOM 2535 N N . THR A 1 324 ? 15.594 1.926 -7.276 1.00 87.88 324 THR A N 1
ATOM 2536 C CA . THR A 1 324 ? 15.125 3.316 -7.249 1.00 87.88 324 THR A CA 1
ATOM 2537 C C . THR A 1 324 ? 15.699 4.098 -6.071 1.00 87.88 324 THR A C 1
ATOM 2539 O O . THR A 1 324 ? 15.929 3.555 -4.981 1.00 87.88 324 THR A O 1
ATOM 2542 N N . THR A 1 325 ? 15.883 5.400 -6.260 1.00 92.88 325 THR A N 1
ATOM 2543 C CA . THR A 1 325 ? 16.273 6.291 -5.164 1.00 92.88 325 THR A CA 1
ATOM 2544 C C . THR A 1 325 ? 15.075 6.545 -4.261 1.00 92.88 325 THR A C 1
ATOM 2546 O O . THR A 1 325 ? 13.976 6.804 -4.7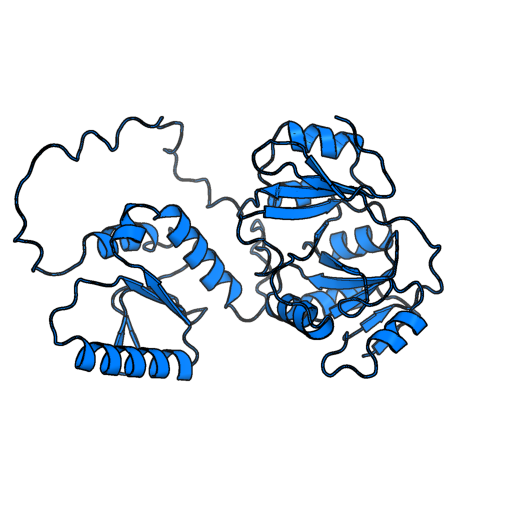49 1.00 92.88 325 THR A O 1
ATOM 2549 N N . VAL A 1 326 ? 15.274 6.463 -2.946 1.00 93.62 326 VAL A N 1
ATOM 2550 C CA . VAL A 1 326 ? 14.232 6.722 -1.947 1.00 93.62 326 VAL A CA 1
ATOM 2551 C C . VAL A 1 326 ? 14.593 7.983 -1.183 1.00 93.62 326 VAL A C 1
ATOM 2553 O O . VAL A 1 326 ? 15.656 8.055 -0.560 1.00 93.62 326 VAL A O 1
ATOM 2556 N N . VAL A 1 327 ? 13.695 8.960 -1.208 1.00 94.62 327 VAL A N 1
ATOM 2557 C CA . VAL A 1 327 ? 13.826 10.213 -0.463 1.00 94.62 327 VAL A CA 1
ATOM 2558 C C . VAL A 1 327 ? 12.650 10.380 0.488 1.00 94.62 327 VAL A C 1
ATOM 2560 O O . VAL A 1 327 ? 11.540 9.955 0.186 1.00 94.62 327 VAL A O 1
ATOM 2563 N N . SER A 1 328 ? 12.886 10.996 1.637 1.00 93.06 328 SER A N 1
ATOM 2564 C CA . SER A 1 328 ? 11.840 11.489 2.522 1.00 93.06 328 SER A CA 1
ATOM 2565 C C . SER A 1 328 ? 11.590 12.964 2.248 1.00 93.06 328 SER A C 1
ATOM 2567 O O . SER A 1 328 ? 12.535 13.733 2.072 1.00 93.06 328 SER A O 1
ATOM 2569 N N . ALA A 1 329 ? 10.315 13.328 2.232 1.00 91.56 329 ALA A N 1
ATOM 2570 C CA . ALA A 1 329 ? 9.799 14.690 2.300 1.00 91.56 329 ALA A CA 1
ATOM 2571 C C . ALA A 1 329 ? 8.777 14.834 3.450 1.00 91.56 329 ALA A C 1
ATOM 2573 O O . ALA A 1 329 ? 8.007 15.800 3.498 1.00 91.56 329 ALA A O 1
ATOM 2574 N N . ALA A 1 330 ? 8.728 13.851 4.360 1.00 84.44 330 ALA A N 1
ATOM 2575 C CA . ALA A 1 330 ? 7.830 13.851 5.508 1.00 84.44 330 ALA A CA 1
ATOM 2576 C C . ALA A 1 330 ? 8.125 15.044 6.429 1.00 84.44 330 ALA A C 1
ATOM 2578 O O . ALA A 1 330 ? 9.280 15.410 6.649 1.00 84.44 330 ALA A O 1
ATOM 2579 N N . GLY A 1 331 ? 7.069 15.694 6.929 1.00 77.56 331 GLY A N 1
ATOM 2580 C CA . GLY A 1 331 ? 7.210 16.889 7.769 1.00 77.56 331 GLY A CA 1
ATOM 2581 C C . GLY A 1 331 ? 7.872 18.090 7.074 1.00 77.56 331 GLY A C 1
ATOM 2582 O O . GLY A 1 331 ? 8.281 19.026 7.751 1.00 77.56 331 GLY A O 1
ATOM 2583 N N . GLY A 1 332 ? 8.006 18.076 5.740 1.00 79.69 332 GLY A N 1
ATOM 2584 C CA . GLY A 1 332 ? 8.659 19.149 4.981 1.00 79.69 332 GLY A CA 1
ATOM 2585 C C . GLY A 1 332 ? 10.190 19.118 5.013 1.00 79.69 332 GLY A C 1
ATOM 2586 O O . GLY A 1 332 ? 10.815 20.058 4.529 1.00 79.69 332 GLY A O 1
ATOM 2587 N N . VAL A 1 333 ? 10.799 18.052 5.541 1.00 85.81 333 VAL A N 1
ATOM 2588 C CA . VAL A 1 333 ? 12.257 17.892 5.607 1.00 85.81 333 VAL A CA 1
ATOM 2589 C C . VAL A 1 333 ? 12.722 16.938 4.513 1.00 85.81 333 VAL A C 1
ATOM 2591 O O . VAL A 1 333 ? 12.229 15.816 4.408 1.00 85.81 333 VAL A O 1
ATOM 2594 N N . PHE A 1 334 ? 13.691 17.376 3.709 1.00 92.81 334 PHE A N 1
ATOM 2595 C CA . PHE A 1 334 ? 14.306 16.530 2.692 1.00 92.81 334 PHE A CA 1
ATOM 2596 C C . PHE A 1 334 ? 15.395 15.640 3.291 1.00 92.81 334 PHE A C 1
ATOM 2598 O O . PHE A 1 334 ? 16.295 16.122 3.979 1.00 92.81 334 PHE A O 1
ATOM 2605 N N . LYS A 1 335 ? 15.353 14.343 2.979 1.00 93.75 335 LYS A N 1
ATOM 2606 C CA . LYS A 1 335 ? 16.420 13.396 3.325 1.00 93.75 335 LYS A CA 1
ATOM 2607 C C . LYS A 1 335 ? 16.531 12.298 2.278 1.00 93.75 335 LYS A C 1
ATOM 2609 O O . LYS A 1 335 ? 15.527 11.698 1.912 1.00 93.75 335 LYS A O 1
ATOM 2614 N N . VAL A 1 336 ? 17.743 11.950 1.858 1.00 94.06 336 VAL A N 1
ATOM 2615 C CA . VAL A 1 336 ? 17.969 10.729 1.070 1.00 94.06 336 VAL A CA 1
ATOM 2616 C C . VAL A 1 336 ? 17.989 9.532 2.024 1.00 94.06 336 VAL A C 1
ATOM 2618 O O . VAL A 1 336 ? 18.809 9.475 2.936 1.00 94.06 336 VAL A O 1
ATOM 2621 N N . LEU A 1 337 ? 17.055 8.595 1.846 1.00 90.69 337 LEU A N 1
ATOM 2622 C CA . LEU A 1 337 ? 16.952 7.373 2.656 1.00 90.69 337 LEU A CA 1
ATOM 2623 C C . LEU A 1 337 ? 17.703 6.200 2.020 1.00 90.69 337 LEU A C 1
ATOM 2625 O O . LEU A 1 337 ? 18.251 5.357 2.725 1.00 90.69 337 LEU A O 1
ATOM 2629 N N . ARG A 1 338 ? 17.723 6.143 0.685 1.00 90.19 338 ARG A N 1
ATOM 2630 C CA . ARG A 1 338 ? 18.497 5.174 -0.096 1.00 90.19 338 ARG A CA 1
ATOM 2631 C C . ARG A 1 338 ? 18.895 5.802 -1.420 1.00 90.19 338 ARG A C 1
ATOM 2633 O O . ARG A 1 338 ? 18.015 6.191 -2.184 1.00 90.19 338 ARG A O 1
ATOM 2640 N N . GLN A 1 339 ? 20.189 5.828 -1.719 1.00 90.62 339 GLN A N 1
ATOM 2641 C CA . GLN A 1 339 ? 20.688 6.234 -3.028 1.00 90.62 339 GLN A CA 1
ATOM 2642 C C . GLN A 1 339 ? 20.522 5.082 -4.031 1.00 90.62 339 GLN A C 1
ATOM 2644 O O . GLN A 1 339 ? 20.972 3.968 -3.776 1.00 90.62 339 GLN A O 1
ATOM 2649 N N . GLY A 1 340 ? 19.837 5.349 -5.141 1.00 87.75 340 GLY A N 1
ATOM 2650 C CA . GLY A 1 340 ? 19.590 4.404 -6.229 1.00 87.75 340 GLY A CA 1
ATOM 2651 C C . GLY A 1 340 ? 20.083 4.943 -7.571 1.00 87.75 340 GLY A C 1
ATOM 2652 O O . GLY A 1 340 ? 21.042 5.715 -7.606 1.00 87.75 340 GLY A O 1
ATOM 2653 N N . GLU A 1 341 ? 19.398 4.582 -8.660 1.00 85.19 341 GLU A N 1
ATOM 2654 C CA . GLU A 1 341 ? 19.717 4.985 -10.043 1.00 85.19 341 GLU A CA 1
ATOM 2655 C C . GLU A 1 341 ? 19.919 6.502 -10.208 1.00 85.19 341 GLU A C 1
ATOM 2657 O O . GLU A 1 341 ? 20.776 6.944 -10.969 1.00 85.19 341 GLU A O 1
ATOM 2662 N N . ARG A 1 342 ? 19.139 7.321 -9.492 1.00 84.12 342 ARG A N 1
ATOM 2663 C CA . ARG A 1 342 ? 19.151 8.783 -9.636 1.00 84.12 342 ARG A CA 1
ATOM 2664 C C . ARG A 1 342 ? 19.765 9.458 -8.423 1.00 84.12 342 ARG A C 1
ATOM 2666 O O . ARG A 1 342 ? 19.230 9.337 -7.324 1.00 84.12 342 ARG A O 1
ATOM 2673 N N . GLN A 1 343 ? 20.840 10.218 -8.594 1.00 85.12 343 GLN A N 1
ATOM 2674 C CA . GLN A 1 343 ? 21.287 11.152 -7.556 1.00 85.12 343 GLN A CA 1
ATOM 2675 C C . GLN A 1 343 ? 20.293 12.308 -7.439 1.00 85.12 343 GLN A C 1
ATOM 2677 O O . GLN A 1 343 ? 19.878 12.879 -8.448 1.00 85.12 343 GLN A O 1
ATOM 2682 N N . ILE A 1 344 ? 19.881 12.619 -6.209 1.00 82.81 344 ILE A N 1
ATOM 2683 C CA . ILE A 1 344 ? 18.873 13.645 -5.932 1.00 82.81 344 ILE A CA 1
ATOM 2684 C C . ILE A 1 344 ? 19.520 14.776 -5.145 1.00 82.81 344 ILE A C 1
ATOM 2686 O O . ILE A 1 344 ? 19.967 14.577 -4.018 1.00 82.81 344 ILE A O 1
ATOM 2690 N N . ALA A 1 345 ? 19.503 15.964 -5.741 1.00 74.88 345 ALA A N 1
ATOM 2691 C CA . ALA A 1 345 ? 19.843 17.232 -5.107 1.00 74.88 345 ALA A CA 1
ATOM 2692 C C . ALA A 1 345 ? 18.700 18.233 -5.357 1.00 74.88 345 ALA A C 1
ATOM 2694 O O . ALA A 1 345 ? 18.122 18.253 -6.460 1.00 74.88 345 ALA A O 1
ATOM 2695 N N . LEU A 1 346 ? 18.341 19.006 -4.330 1.00 73.50 346 LEU A N 1
ATOM 2696 C CA . LEU A 1 346 ? 17.203 19.933 -4.313 1.00 73.50 346 LEU A CA 1
ATOM 2697 C C . LEU A 1 346 ? 17.617 21.366 -4.021 1.00 73.50 346 LEU A C 1
ATOM 2699 O O . LEU A 1 346 ? 18.566 21.538 -3.228 1.00 73.50 346 LEU A O 1
#

pLDDT: mean 77.66, std 18.84, range [27.5, 97.56]

Organism: NCBI:txid1618669

Solvent-accessible surface area (backbone atoms only — not comparable to full-atom values): 19735 Å² total; per-residue (Å²): 109,45,81,35,76,72,83,57,65,69,58,53,38,52,40,27,73,70,45,34,35,38,32,37,78,53,85,38,37,29,21,33,28,24,35,33,56,35,42,70,22,42,52,45,52,36,55,45,24,68,48,71,85,81,70,53,44,34,32,35,30,50,37,68,76,60,47,57,56,44,29,63,82,47,74,66,54,51,56,50,39,74,74,44,46,62,28,63,42,34,40,29,25,32,49,30,73,56,80,63,83,86,80,70,92,82,84,74,82,81,66,102,76,76,73,81,78,80,75,73,89,82,80,77,92,88,76,89,87,74,91,72,59,72,40,56,55,55,53,43,70,48,39,43,94,30,60,50,79,68,40,70,56,42,65,65,36,76,55,87,99,42,73,37,54,26,35,29,72,88,34,34,34,36,38,40,65,58,68,92,81,91,70,61,69,71,65,48,54,52,51,52,52,51,51,50,50,54,44,45,74,73,66,33,48,80,46,79,42,49,48,65,50,48,73,77,37,44,72,58,51,53,51,49,53,51,50,51,46,65,60,50,39,82,83,73,77,72,56,57,98,89,54,68,74,59,71,18,81,46,34,47,36,96,87,46,30,31,38,41,23,29,40,63,43,67,68,57,23,55,49,24,58,74,54,73,48,48,28,28,54,39,69,32,35,39,69,91,52,70,84,15,42,31,43,67,49,34,45,70,62,33,75,87,47,97,44,57,53,49,32,35,44,43,80,55,76,54,68,91,46,64,53,58,13,31,32,35,46,40,93,77,46,82,43,84,77,39,91,30,70,48,89,87,85,134

InterPro domains:
  IPR006070 Threonylcarbamoyl-AMP synthase-like domain [PF01300] (16-9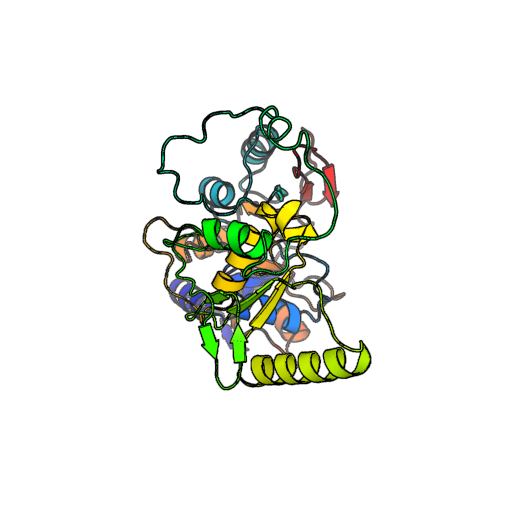3)
  IPR006070 Threonylcarbamoyl-AMP synthase-like domain [PF01300] (233-340)
  IPR006070 Threonylcarbamoyl-AMP synthase-like domain [PS51163] (6-342)
  IPR007569 Domain of unknown function DUF559 [PF04480] (126-229)
  IPR011335 Restriction endonuclease type II-like [SSF52980] (125-232)
  IPR017945 DHBP synthase RibB-like alpha/beta domain superfamily [SSF55821] (8-98)
  IPR017945 DHBP synthase RibB-like alpha/beta domain superfamily [SSF55821] (215-341)
  IPR047216 Putative endonuclease DUF559, bacteria [cd01038] (133-226)
  IPR050156 Threonylcarbamoyl-AMP synthase, SUA5 [PTHR17490] (8-100)

Foldseek 3Di:
DAEAQDDPLLVVLVCLLVLFWEWDDAQAFIWIKHFQLAQSSVVLVCQLQVDDLAAFFAWEAQDPVLVVQFAPDDPLNVVCCVPAPQHLEKEKGFTDDGDQPPDDPDPDDPDPPDPVPPPPDDDDDDDPPDDDDPLLVLLCVCQPPCNLVNFHKDAQDDDPPDTAGIAGDQLLETEHEDDDDDDDPVVVVVVVVVVVCVSVVVPHHYHYHYSVCSVPPV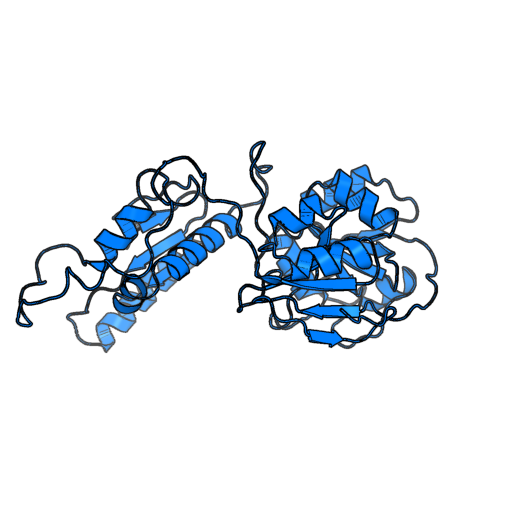VVVSVVVSLSRLNSHDDDDPQDVPHARDGYRSQQHPVNIHIYHNHPDPSSSVSNVSSVGIMGTHFLAHVPDDGHFFLVSSCVRRVPRPRHGPYYYGPGGHDRAWHGWYWYCYPNDTDGPDDTRDDDDD

Sequence (346 aa):
MKILTECNLAQIVVELLNGKTVVFPTETSYGLGCDATNQEAVDRIFKIKERRGDKPLLVVVPTVAMAKKYLVWNNLLEKIASKYWPGAVTVVGSYSTPPFKEGIEGWSRVSGKRLLGFIRTIGMRSELRKNKTKAEKILWSQLRLKRLGGLRFRRQHGIGPYVVDFYQADSKIVIEVDGDVHFSLAEQEIKDRVRQRWLEGHGYIVLRYNNVDVFNNLDGILREIYHMVTAARPHPALPLKGEVALLARGVVSLDNTVAIRVTAHPFLKSITEKLGRPLVATSANAAGGGDCYSAAAAVAAFQNRAEQPDIILDYGALPKRPPTTVVSAAGGVFKVLRQGERQIAL